Protein AF-A0A0N4UP82-F1 (afdb_monomer_lite)

Foldseek 3Di:
DVVLQVVLVDDDAAADEAEDPPFFDDLQLSLLVCVVVVCVVDPDFKDKRADPPDDDPDSPQDQDDDPDKDQSVCADVLVVGHDPDDQFRDGIIMDTPVRCVVQLTWFLQQTHPDDRRDQDDDPLSVVVVVVSVVCSVPGHNNPRDKAFPDWDDDPRHIYTYIYRPRVVSVVVLVPDPCSVVNVVRSVVRVVVVVVCVVVSVVVVPPPPD

pLDDT: mean 84.18, std 16.7, range [30.19, 98.62]

Organism: Dracunculus medinensis (NCBI:txid318479)

InterPro domains:
  IPR003859 Beta-1,4-galactosyltransferase [PR02050] (15-34)
  IPR003859 Beta-1,4-galactosyltransferase [PR02050] (46-65)
  IPR003859 Beta-1,4-galactosyltransferase [PR02050] (83-104)
  IPR003859 Beta-1,4-galactosyltransferase [PR02050] (105-123)
  IPR003859 Beta-1,4-galactosyltransferase [PTHR19300] (1-121)
  IPR027791 Galactosyltransferase, C-terminal [PF02709] (71-120)
  IPR027995 Galactosyltransferase, N-terminal [PF13733] (1-66)
  IPR029044 Nucleotide-diphospho-sugar transferases [G3DSA:3.90.550.10] (1-167)
  IPR029044 Nucleotide-diphospho-sugar transferases [SSF53448] (2-165)

Structure (mmCIF, N/CA/C/O backbone):
data_AF-A0A0N4UP82-F1
#
_entry.id   AF-A0A0N4UP82-F1
#
loop_
_atom_site.group_PDB
_atom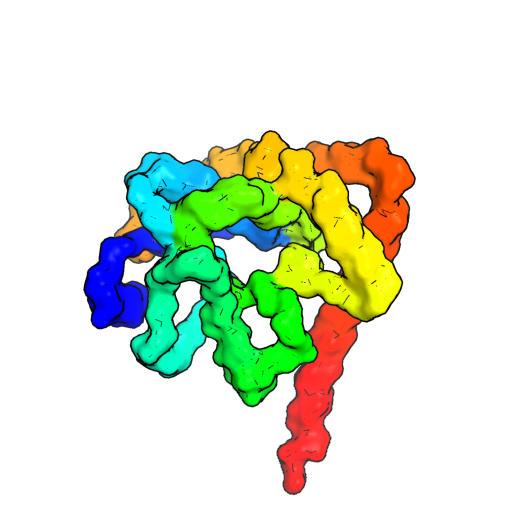_site.id
_atom_site.type_symbol
_atom_site.label_atom_id
_atom_site.label_alt_id
_atom_site.label_comp_id
_atom_site.label_asym_id
_atom_site.label_entity_id
_atom_site.label_seq_id
_atom_site.pdbx_PDB_ins_code
_atom_site.Cartn_x
_atom_site.Cartn_y
_atom_site.Cartn_z
_atom_site.occupancy
_atom_site.B_iso_or_equiv
_atom_site.auth_seq_id
_atom_site.auth_comp_id
_atom_site.auth_asym_id
_atom_site.auth_atom_id
_atom_site.pdbx_PDB_model_num
ATOM 1 N N . MET A 1 1 ? -16.090 1.666 6.659 1.00 93.69 1 MET A N 1
ATOM 2 C CA . MET A 1 1 ? -15.015 0.802 7.197 1.00 93.69 1 MET A CA 1
ATOM 3 C C . MET A 1 1 ? -15.120 0.554 8.707 1.00 93.69 1 MET A C 1
ATOM 5 O O . MET A 1 1 ? -15.273 -0.594 9.097 1.00 93.69 1 MET A O 1
ATOM 9 N N . HIS A 1 2 ? -15.119 1.577 9.573 1.00 96.56 2 HIS A N 1
ATOM 10 C CA . HIS A 1 2 ? -15.102 1.382 11.040 1.00 96.56 2 HIS A CA 1
ATOM 11 C C . HIS A 1 2 ? -16.141 0.406 11.603 1.00 96.56 2 HIS A C 1
ATOM 13 O O . HIS A 1 2 ? -15.785 -0.500 12.351 1.00 96.56 2 HIS A O 1
ATOM 19 N N . SER A 1 3 ? -17.418 0.554 11.237 1.00 95.19 3 SER A N 1
ATOM 20 C CA . SER A 1 3 ? -18.480 -0.340 11.719 1.00 95.19 3 SER A CA 1
ATOM 21 C C . SER A 1 3 ? -18.281 -1.791 11.277 1.00 95.19 3 SER A C 1
ATOM 23 O O . SER A 1 3 ? -18.726 -2.701 11.964 1.00 95.19 3 SER A O 1
ATOM 25 N N . PHE A 1 4 ? -17.623 -2.014 10.139 1.00 96.31 4 PHE A N 1
ATOM 26 C CA . PHE A 1 4 ? -17.307 -3.346 9.639 1.00 96.31 4 PHE A CA 1
ATOM 27 C C . PHE A 1 4 ? -16.170 -3.983 10.447 1.00 96.31 4 PHE A C 1
ATOM 29 O O . PHE A 1 4 ? -16.365 -5.072 10.976 1.00 96.31 4 PHE A O 1
ATOM 36 N N . LEU A 1 5 ? -15.054 -3.272 10.647 1.00 96.94 5 LEU A N 1
ATOM 37 C CA . LEU A 1 5 ? -13.910 -3.776 11.422 1.00 96.94 5 LEU A CA 1
ATOM 38 C C . LEU A 1 5 ? -14.260 -3.995 12.903 1.00 96.94 5 LEU A C 1
ATOM 40 O O . LEU A 1 5 ? -13.893 -5.011 13.484 1.00 96.94 5 LEU A O 1
ATOM 44 N N . LYS A 1 6 ? -15.057 -3.100 13.504 1.00 96.06 6 LYS A N 1
ATOM 45 C CA . LYS A 1 6 ? -15.523 -3.252 14.896 1.00 96.06 6 LYS A CA 1
ATOM 46 C C . LYS A 1 6 ? -16.360 -4.517 15.108 1.00 96.06 6 LYS A C 1
ATOM 48 O O . LYS A 1 6 ? -16.243 -5.146 16.152 1.00 96.06 6 LYS A O 1
ATOM 53 N N . ARG A 1 7 ? -17.180 -4.923 14.128 1.00 96.88 7 ARG A N 1
ATOM 54 C CA . ARG A 1 7 ? -17.967 -6.172 14.211 1.00 96.88 7 ARG A CA 1
ATOM 55 C C . ARG A 1 7 ? -17.105 -7.434 14.186 1.00 96.88 7 ARG A C 1
ATOM 57 O O . ARG A 1 7 ? -17.590 -8.482 14.589 1.00 96.88 7 ARG A O 1
ATOM 64 N N . GLN A 1 8 ? -15.857 -7.330 13.732 1.00 95.56 8 GLN A N 1
ATOM 65 C CA . GLN A 1 8 ? -14.882 -8.421 13.762 1.00 95.56 8 GLN A CA 1
ATOM 66 C C . GLN A 1 8 ? -14.079 -8.454 15.075 1.00 95.56 8 GLN A C 1
ATOM 68 O O . GLN A 1 8 ? -13.177 -9.272 15.203 1.00 95.56 8 GLN A O 1
ATOM 73 N N . ASN A 1 9 ? -14.407 -7.589 16.049 1.00 95.56 9 ASN A N 1
ATOM 74 C CA . ASN A 1 9 ? -13.725 -7.480 17.342 1.00 95.56 9 ASN A CA 1
ATOM 75 C C . ASN A 1 9 ? -12.204 -7.248 17.217 1.00 95.56 9 ASN A C 1
ATOM 77 O O . ASN A 1 9 ? -11.415 -7.814 17.969 1.00 95.56 9 ASN A O 1
ATOM 81 N N . LEU A 1 10 ? -11.804 -6.435 16.235 1.00 96.00 10 LEU A N 1
ATOM 82 C CA . LEU A 1 10 ? -10.405 -6.115 15.960 1.00 96.00 10 LEU A CA 1
ATOM 83 C C . LEU A 1 10 ? -9.966 -4.861 16.722 1.00 96.00 10 LEU A C 1
ATOM 85 O O . LEU A 1 10 ? -10.682 -3.855 16.732 1.00 96.00 10 LEU A O 1
ATOM 89 N N . GLU A 1 11 ? -8.752 -4.896 17.268 1.00 96.00 11 GLU A N 1
ATOM 90 C CA . GLU A 1 11 ? -7.970 -3.688 17.522 1.00 96.00 11 GLU A CA 1
ATOM 91 C C . GLU A 1 11 ? -7.316 -3.267 16.201 1.00 96.00 11 GLU A C 1
ATOM 93 O O . GLU A 1 11 ? -6.645 -4.063 15.549 1.00 96.00 11 GLU A O 1
ATOM 98 N N . TYR A 1 12 ? -7.567 -2.038 15.750 1.00 97.12 12 TYR A N 1
ATOM 99 C CA . TYR A 1 12 ? -7.079 -1.573 14.454 1.00 97.12 12 TYR A CA 1
ATOM 100 C C . TYR A 1 12 ? -6.825 -0.069 14.448 1.00 97.12 12 TYR A C 1
ATOM 102 O O . TYR A 1 12 ? -7.478 0.697 15.160 1.00 97.12 12 TYR A O 1
ATOM 110 N N . ALA A 1 13 ? -5.948 0.356 13.542 1.00 97.31 13 ALA A N 1
ATOM 111 C CA . ALA A 1 13 ? -5.825 1.737 13.100 1.00 97.31 13 ALA A CA 1
ATOM 112 C C . ALA A 1 13 ? -5.984 1.807 11.578 1.00 97.31 13 ALA A C 1
ATOM 114 O O . ALA A 1 13 ? -5.536 0.923 10.853 1.00 97.31 13 ALA A O 1
ATOM 115 N N . ILE A 1 14 ? -6.619 2.874 11.092 1.00 98.00 14 ILE A N 1
ATOM 116 C CA . ILE A 1 14 ? -6.617 3.216 9.667 1.00 98.00 14 ILE A CA 1
ATOM 117 C C . ILE A 1 14 ? -5.568 4.306 9.477 1.00 98.00 14 ILE A C 1
ATOM 119 O O . ILE A 1 14 ? -5.637 5.346 10.132 1.00 98.00 14 ILE A O 1
ATOM 123 N N . ILE A 1 15 ? -4.601 4.068 8.597 1.00 98.31 15 ILE A N 1
ATOM 124 C CA . ILE A 1 15 ? -3.552 5.028 8.253 1.00 98.31 15 ILE A CA 1
ATOM 125 C C . ILE A 1 15 ? -3.717 5.365 6.777 1.00 98.31 15 ILE A C 1
ATOM 127 O O . ILE A 1 15 ? -3.664 4.482 5.925 1.00 98.31 15 ILE A O 1
ATOM 131 N N . VAL A 1 16 ? -3.933 6.641 6.481 1.00 98.19 16 VAL A N 1
ATOM 132 C CA . VAL A 1 16 ? -4.032 7.154 5.116 1.00 98.19 16 VAL A CA 1
ATOM 133 C C . VAL A 1 16 ? -2.719 7.845 4.784 1.00 98.19 16 VAL A C 1
ATOM 135 O O . VAL A 1 16 ? -2.370 8.847 5.409 1.00 98.19 16 VAL A O 1
ATOM 138 N N . VAL A 1 17 ? -1.993 7.300 3.807 1.00 98.44 17 VAL A N 1
ATOM 139 C CA . VAL A 1 17 ? -0.716 7.846 3.336 1.00 98.44 17 VAL A CA 1
ATOM 140 C C . VAL A 1 17 ? -0.954 8.619 2.044 1.00 98.44 17 VAL A C 1
ATOM 142 O O . VAL A 1 17 ? -1.143 8.047 0.975 1.00 98.44 17 VAL A O 1
ATOM 145 N N . ASN A 1 18 ? -0.966 9.940 2.158 1.00 97.31 18 ASN A N 1
ATOM 146 C CA . ASN A 1 18 ? -1.136 10.875 1.062 1.00 97.31 18 ASN A CA 1
ATOM 147 C C . ASN A 1 18 ? 0.220 11.318 0.517 1.00 97.31 18 ASN A C 1
ATOM 149 O O . ASN A 1 18 ? 1.096 11.763 1.253 1.00 97.31 18 ASN A O 1
ATOM 153 N N . GLN A 1 19 ? 0.368 11.271 -0.798 1.00 96.12 19 GLN A N 1
ATOM 154 C CA . GLN A 1 19 ? 1.527 11.833 -1.474 1.00 96.12 19 GLN A CA 1
ATOM 155 C C . GLN A 1 19 ? 1.385 13.353 -1.646 1.00 96.12 19 GLN A C 1
ATOM 157 O O . GLN A 1 19 ? 0.301 13.858 -1.953 1.00 96.12 19 GLN A O 1
ATOM 162 N N . THR A 1 20 ? 2.483 14.099 -1.504 1.00 96.94 20 THR A N 1
ATOM 163 C CA . THR A 1 20 ? 2.521 15.520 -1.872 1.00 96.94 20 THR A CA 1
ATOM 164 C C . THR A 1 20 ? 2.252 15.730 -3.360 1.00 96.94 20 THR A C 1
ATOM 166 O O . THR A 1 20 ? 2.682 14.955 -4.211 1.00 96.94 20 THR A O 1
ATOM 169 N N . LYS A 1 21 ? 1.587 16.835 -3.705 1.00 94.62 21 LYS A N 1
ATOM 170 C CA . LYS A 1 21 ? 1.374 17.208 -5.110 1.00 94.62 21 LYS A CA 1
ATOM 171 C C . LYS A 1 21 ? 2.705 17.482 -5.820 1.00 94.62 21 LYS A C 1
ATOM 173 O O . LYS A 1 21 ? 3.646 17.975 -5.208 1.00 94.62 21 LYS A O 1
ATOM 178 N N . GLY A 1 22 ? 2.729 17.250 -7.131 1.00 92.50 22 GLY A N 1
ATOM 179 C CA . GLY A 1 22 ? 3.862 17.586 -8.000 1.00 92.50 22 GLY A CA 1
ATOM 180 C C . GLY A 1 22 ? 4.832 16.436 -8.266 1.00 92.50 22 GLY A C 1
ATOM 181 O O . GLY A 1 22 ? 5.695 16.595 -9.122 1.00 92.50 22 GLY A O 1
ATOM 182 N N . GLU A 1 23 ? 4.658 15.298 -7.592 1.00 92.50 23 GLU A N 1
ATOM 183 C CA . GLU A 1 23 ? 5.373 14.057 -7.889 1.00 92.50 23 GLU A CA 1
ATOM 184 C C . GLU A 1 23 ? 4.440 13.025 -8.548 1.00 92.50 23 GLU A C 1
ATOM 186 O O . GLU A 1 23 ? 3.224 13.042 -8.324 1.00 92.50 23 GLU A O 1
ATOM 191 N N . ILE A 1 24 ? 4.993 12.116 -9.353 1.00 91.00 24 ILE A N 1
ATOM 192 C CA . ILE A 1 24 ? 4.257 10.985 -9.931 1.00 91.00 24 ILE A CA 1
ATOM 193 C C . ILE A 1 24 ? 3.850 10.012 -8.820 1.00 91.00 24 ILE A C 1
ATOM 195 O O . ILE A 1 24 ? 4.641 9.682 -7.940 1.00 91.00 24 ILE A O 1
ATOM 199 N N . PHE A 1 25 ? 2.606 9.536 -8.869 1.00 89.81 25 PHE A N 1
ATOM 200 C CA . PHE A 1 25 ? 2.067 8.583 -7.899 1.00 89.81 25 PHE A CA 1
ATOM 201 C C . PHE A 1 25 ? 2.882 7.281 -7.830 1.00 89.81 25 PHE A C 1
ATOM 203 O O . PHE A 1 25 ? 3.280 6.758 -8.871 1.00 89.81 25 PHE A O 1
ATOM 210 N N . ASN A 1 26 ? 3.088 6.738 -6.629 1.00 92.00 26 ASN A N 1
ATOM 211 C CA . ASN A 1 26 ? 3.751 5.446 -6.426 1.00 92.00 26 ASN A CA 1
ATOM 212 C C . ASN A 1 26 ? 3.126 4.695 -5.238 1.00 92.00 26 ASN A C 1
ATOM 214 O O . ASN A 1 26 ? 3.438 4.951 -4.073 1.00 92.00 26 ASN A O 1
ATOM 218 N N . ARG A 1 27 ? 2.218 3.761 -5.544 1.00 91.69 27 ARG A N 1
ATOM 219 C CA . ARG A 1 27 ? 1.437 3.017 -4.543 1.00 91.69 27 ARG A CA 1
ATOM 220 C C . ARG A 1 27 ? 2.290 2.084 -3.685 1.00 91.69 27 ARG A C 1
ATOM 222 O O . ARG A 1 27 ? 2.089 2.032 -2.470 1.00 91.69 27 ARG A O 1
ATOM 229 N N . GLY A 1 28 ? 3.239 1.370 -4.293 1.00 91.88 28 GLY A N 1
ATOM 230 C CA . GLY A 1 28 ? 4.128 0.450 -3.576 1.00 91.88 28 GLY A CA 1
ATOM 231 C C . GLY A 1 28 ? 4.952 1.185 -2.519 1.00 91.88 28 GLY A C 1
ATOM 232 O O . GLY A 1 28 ? 4.963 0.808 -1.346 1.00 91.88 28 GLY A O 1
ATOM 233 N N . LYS A 1 29 ? 5.532 2.327 -2.900 1.00 94.94 29 LYS A N 1
ATOM 234 C CA . LYS A 1 29 ? 6.296 3.182 -1.989 1.00 94.94 29 LYS A CA 1
ATOM 235 C C . LYS A 1 29 ? 5.430 3.771 -0.873 1.00 94.94 29 LYS A C 1
ATOM 237 O O . LYS A 1 29 ? 5.840 3.745 0.283 1.00 94.94 29 LYS A O 1
ATOM 242 N N . LEU A 1 30 ? 4.213 4.233 -1.173 1.00 97.19 30 LEU A N 1
ATOM 243 C CA . LEU A 1 30 ? 3.267 4.706 -0.148 1.00 97.19 30 LEU A CA 1
ATOM 244 C C . LEU A 1 30 ? 2.881 3.600 0.843 1.00 97.19 30 LEU A C 1
ATOM 246 O O . LEU A 1 30 ? 2.801 3.857 2.043 1.00 97.19 30 LEU A O 1
ATOM 250 N N . SER A 1 31 ? 2.703 2.370 0.361 1.00 97.00 31 SER A N 1
ATOM 251 C CA . SER A 1 31 ? 2.424 1.199 1.200 1.00 97.00 31 SER A CA 1
ATOM 252 C C . SER A 1 31 ? 3.590 0.896 2.142 1.00 97.00 31 SER A C 1
ATOM 254 O O . SER A 1 31 ? 3.392 0.756 3.349 1.00 97.00 31 SER A O 1
ATOM 256 N N . ASN A 1 32 ? 4.819 0.890 1.623 1.00 97.75 32 ASN A N 1
ATOM 257 C CA . ASN A 1 32 ? 6.033 0.735 2.427 1.00 97.75 32 ASN A CA 1
ATOM 258 C C . ASN A 1 32 ? 6.159 1.817 3.508 1.00 97.75 32 ASN A C 1
ATOM 260 O O . ASN A 1 32 ? 6.450 1.508 4.662 1.00 97.75 32 ASN A O 1
ATOM 264 N N . ILE A 1 33 ? 5.893 3.078 3.160 1.00 98.62 33 ILE A N 1
ATOM 265 C CA . ILE A 1 33 ? 5.906 4.195 4.115 1.00 98.62 33 ILE A CA 1
ATOM 266 C C . ILE A 1 33 ? 4.826 4.008 5.182 1.00 98.62 33 ILE A C 1
ATOM 268 O O . ILE A 1 33 ? 5.098 4.191 6.366 1.00 98.62 33 ILE A O 1
ATOM 272 N N . GLY A 1 34 ? 3.620 3.595 4.787 1.00 98.31 34 GLY A N 1
ATOM 273 C CA . GLY A 1 34 ? 2.534 3.283 5.715 1.00 98.31 34 GLY A CA 1
ATOM 274 C C . GLY A 1 34 ? 2.904 2.186 6.709 1.00 98.31 34 GLY A C 1
ATOM 275 O O . GLY A 1 34 ? 2.589 2.308 7.890 1.00 98.31 34 GLY A O 1
ATOM 276 N N . TYR A 1 35 ? 3.636 1.161 6.264 1.00 98.38 35 TYR A N 1
ATOM 277 C CA . TYR A 1 35 ? 4.212 0.155 7.155 1.00 98.38 35 TYR A CA 1
ATOM 278 C C . TYR A 1 35 ? 5.223 0.777 8.130 1.00 98.38 35 TYR A C 1
ATOM 280 O O . TYR A 1 35 ? 5.061 0.629 9.342 1.00 98.38 35 TYR A O 1
ATOM 288 N N . VAL A 1 36 ? 6.229 1.505 7.625 1.00 98.38 36 VAL A N 1
ATOM 289 C CA . VAL A 1 36 ? 7.316 2.075 8.446 1.00 98.38 36 VAL A CA 1
ATOM 290 C C . VAL A 1 36 ? 6.804 3.096 9.462 1.00 98.38 36 VAL A C 1
ATOM 292 O O . VAL A 1 36 ? 7.258 3.101 10.604 1.00 98.38 36 VAL A O 1
ATOM 295 N N . GLU A 1 37 ? 5.862 3.959 9.092 1.00 98.19 37 GLU A N 1
ATOM 296 C CA . GLU A 1 37 ? 5.248 4.898 10.037 1.00 98.19 37 GLU A CA 1
ATOM 297 C C . GLU A 1 37 ? 4.224 4.208 10.946 1.00 98.19 37 GLU A C 1
ATOM 299 O O . GLU A 1 37 ? 4.098 4.565 12.115 1.00 98.19 37 GLU A O 1
ATOM 304 N N . GLY A 1 38 ? 3.528 3.183 10.451 1.00 97.56 38 GLY A N 1
ATOM 305 C CA . GLY A 1 38 ? 2.534 2.433 11.213 1.00 97.56 38 GLY A CA 1
ATOM 306 C C . GLY A 1 38 ? 3.126 1.672 12.395 1.00 97.56 38 GLY A C 1
ATOM 307 O O . GLY A 1 38 ? 2.578 1.751 13.495 1.00 97.56 38 GLY A O 1
ATOM 308 N N . VAL A 1 39 ? 4.272 1.005 12.212 1.00 97.50 39 VAL A N 1
ATOM 309 C CA . VAL A 1 39 ? 4.968 0.284 13.301 1.00 97.50 39 VAL A CA 1
ATOM 310 C C . VAL A 1 39 ? 5.470 1.205 14.416 1.00 97.50 39 VAL A C 1
ATOM 312 O O . VAL A 1 39 ? 5.695 0.747 15.530 1.00 97.50 39 VAL A O 1
ATOM 315 N N . LYS A 1 40 ? 5.628 2.510 14.155 1.00 97.06 40 LYS A N 1
ATOM 316 C CA . LYS A 1 40 ? 5.998 3.494 15.189 1.00 97.06 40 LYS A CA 1
ATOM 317 C C . LYS A 1 40 ? 4.823 3.857 16.097 1.00 97.06 40 LYS A C 1
ATOM 319 O O . LYS A 1 40 ? 5.033 4.418 17.168 1.00 97.06 40 LYS A O 1
ATOM 324 N N . LEU A 1 41 ? 3.590 3.604 15.655 1.00 95.25 41 LEU A N 1
ATOM 325 C CA . LEU A 1 41 ? 2.382 3.956 16.400 1.00 95.25 41 LEU A CA 1
ATOM 326 C C . LEU A 1 41 ? 1.990 2.878 17.408 1.00 95.25 41 LEU A C 1
ATOM 328 O O . LEU A 1 41 ? 1.462 3.216 18.466 1.00 95.25 41 LEU A O 1
ATOM 332 N N . TYR A 1 42 ? 2.200 1.612 17.053 1.00 96.88 42 TYR A N 1
ATOM 333 C CA . TYR A 1 42 ? 1.807 0.449 17.841 1.00 96.88 42 TYR A CA 1
ATOM 334 C C . TYR A 1 42 ? 2.492 -0.814 17.301 1.00 96.88 42 TYR A C 1
ATOM 336 O O . TYR A 1 42 ? 2.892 -0.864 16.134 1.00 96.88 42 TYR A O 1
ATOM 344 N N . ASP A 1 43 ? 2.580 -1.855 18.127 1.00 96.81 43 ASP A N 1
ATOM 345 C CA . ASP A 1 43 ? 3.175 -3.138 17.751 1.00 96.81 43 ASP A CA 1
ATOM 346 C C . ASP A 1 43 ? 2.170 -4.037 17.003 1.00 96.81 43 ASP A C 1
ATOM 348 O O . ASP A 1 43 ? 1.721 -5.056 17.506 1.00 96.81 43 ASP A O 1
ATOM 352 N N . TRP A 1 44 ? 1.777 -3.643 15.787 1.00 97.50 44 TRP A N 1
ATOM 353 C CA . TRP A 1 44 ? 0.751 -4.350 15.000 1.00 97.50 44 TRP A CA 1
ATOM 354 C C . TRP A 1 44 ? 1.175 -5.759 14.554 1.00 97.50 44 TRP A C 1
ATOM 356 O O . TRP A 1 44 ? 2.301 -5.945 14.083 1.00 97.50 44 TRP A O 1
ATOM 366 N N . ASP A 1 45 ? 0.253 -6.725 14.587 1.00 96.06 45 ASP A N 1
ATOM 367 C CA . ASP A 1 45 ? 0.483 -8.094 14.089 1.00 96.06 45 ASP A CA 1
ATOM 368 C C . ASP A 1 45 ? 0.304 -8.222 12.569 1.00 96.06 45 ASP A C 1
ATOM 370 O O . ASP A 1 45 ? 1.106 -8.860 11.872 1.00 96.06 45 ASP A O 1
ATOM 374 N N . CYS A 1 46 ? -0.758 -7.597 12.054 1.00 97.19 46 CYS A N 1
ATOM 375 C CA . CYS A 1 46 ? -1.189 -7.695 10.665 1.00 97.19 46 CYS A CA 1
ATOM 376 C C . CYS A 1 46 ? -1.197 -6.315 9.990 1.00 97.19 46 CYS A C 1
ATOM 378 O O . CYS A 1 46 ? -1.591 -5.315 10.587 1.00 97.19 46 CYS A O 1
ATOM 380 N N . PHE A 1 47 ? -0.847 -6.287 8.707 1.00 97.62 47 PHE A N 1
ATOM 381 C CA . PHE A 1 47 ? -0.892 -5.111 7.846 1.00 97.62 47 PHE A CA 1
ATOM 382 C C . PHE A 1 47 ? -1.831 -5.383 6.679 1.00 97.62 47 PHE A C 1
ATOM 384 O O . PHE A 1 47 ? -1.646 -6.357 5.950 1.00 97.62 47 PHE A O 1
ATOM 391 N N . VAL A 1 48 ? -2.833 -4.520 6.509 1.00 96.94 48 VAL A N 1
ATOM 392 C CA . VAL A 1 48 ? -3.750 -4.548 5.366 1.00 96.94 48 VAL A CA 1
ATOM 393 C C . VAL A 1 48 ? -3.428 -3.353 4.478 1.00 96.94 48 VAL A C 1
ATOM 395 O O . VAL A 1 48 ? -3.728 -2.214 4.834 1.00 96.94 48 VAL A O 1
ATOM 398 N N . PHE A 1 49 ? -2.814 -3.611 3.330 1.00 96.00 49 PHE A N 1
ATOM 399 C CA . PHE A 1 49 ? -2.602 -2.603 2.291 1.00 96.00 49 PHE A CA 1
ATOM 400 C C . PHE A 1 49 ? -3.848 -2.568 1.425 1.00 96.00 49 PHE A C 1
ATOM 402 O O . PHE A 1 49 ? -4.305 -3.629 1.013 1.00 96.00 49 PHE A O 1
ATOM 409 N N . HIS A 1 50 ? -4.436 -1.393 1.219 1.00 94.62 50 HIS A N 1
ATOM 410 C CA . HIS A 1 50 ? -5.805 -1.291 0.728 1.00 94.62 50 HIS A CA 1
ATOM 411 C C . HIS A 1 50 ? -5.993 -0.066 -0.163 1.00 94.62 50 HIS A C 1
ATOM 413 O O . HIS A 1 50 ? -5.714 1.057 0.261 1.00 94.62 50 HIS A O 1
ATOM 419 N N . ASP A 1 51 ? -6.542 -0.272 -1.355 1.00 92.12 51 ASP A N 1
ATOM 420 C CA . ASP A 1 51 ? -6.969 0.821 -2.225 1.00 92.12 51 ASP A CA 1
ATOM 421 C C . ASP A 1 51 ? -8.159 1.562 -1.608 1.00 92.12 51 ASP A C 1
ATOM 423 O O . ASP A 1 51 ? -9.092 0.960 -1.074 1.00 92.12 51 ASP A O 1
ATOM 427 N N . VAL A 1 52 ? -8.137 2.891 -1.648 1.00 91.19 52 VAL A N 1
ATOM 428 C CA . VAL A 1 52 ? -9.137 3.725 -0.955 1.00 91.19 52 VAL A CA 1
ATOM 429 C C . VAL A 1 52 ? -10.549 3.618 -1.542 1.00 91.19 52 VAL A C 1
ATOM 431 O O . VAL A 1 52 ? -11.512 4.011 -0.885 1.00 91.19 52 VAL A O 1
ATOM 434 N N . ASP A 1 53 ? -10.676 3.108 -2.764 1.00 89.81 53 ASP A N 1
ATOM 435 C CA . ASP A 1 53 ? -11.919 2.973 -3.525 1.00 89.81 53 ASP A CA 1
ATOM 436 C C . ASP A 1 53 ? -12.556 1.577 -3.426 1.00 89.81 53 ASP A C 1
ATOM 438 O O . ASP A 1 53 ? -13.609 1.339 -4.016 1.00 89.81 53 ASP A O 1
ATOM 442 N N . LEU A 1 54 ? -11.979 0.674 -2.630 1.00 92.25 54 LEU A N 1
ATOM 443 C CA . LEU A 1 54 ? -12.527 -0.659 -2.398 1.00 92.25 54 LEU A CA 1
ATOM 444 C C . LEU A 1 54 ? -13.210 -0.740 -1.028 1.00 92.25 54 LEU A C 1
ATOM 446 O O . LEU A 1 54 ? -12.731 -0.225 -0.016 1.00 92.25 54 LEU A O 1
ATOM 450 N N . LEU A 1 55 ? -14.359 -1.412 -0.978 1.00 93.50 55 LEU A N 1
ATOM 451 C CA . LEU A 1 55 ? -15.084 -1.695 0.258 1.00 93.50 55 LEU A CA 1
ATOM 452 C C . LEU A 1 55 ? -15.584 -3.145 0.246 1.00 93.50 55 LEU A C 1
ATOM 454 O O . LEU A 1 55 ? -15.975 -3.654 -0.802 1.00 93.50 55 LEU A O 1
ATOM 458 N N . PRO A 1 56 ? -15.612 -3.824 1.404 1.00 93.88 56 PRO A N 1
ATOM 459 C CA . PRO A 1 56 ? -16.125 -5.182 1.481 1.00 93.88 56 PRO A CA 1
ATOM 460 C C . PRO A 1 56 ? -17.655 -5.189 1.360 1.00 93.88 56 PRO A C 1
ATOM 462 O O . PRO A 1 56 ? -18.356 -4.676 2.234 1.00 93.88 56 PRO A O 1
ATOM 465 N N . GLU A 1 57 ? -18.177 -5.824 0.309 1.00 92.75 57 GLU A N 1
ATOM 466 C CA . GLU A 1 57 ? -19.620 -6.073 0.150 1.00 92.75 57 GLU A CA 1
ATOM 467 C C . GLU A 1 57 ? -20.114 -7.214 1.051 1.00 92.75 57 GLU A C 1
ATOM 469 O O . GLU A 1 57 ? -21.222 -7.177 1.587 1.00 92.75 57 GLU A O 1
ATOM 474 N N . ASN A 1 58 ? -19.277 -8.236 1.251 1.00 92.38 58 ASN A N 1
ATOM 475 C CA . ASN A 1 58 ? -19.598 -9.395 2.073 1.00 92.38 58 ASN A CA 1
ATOM 476 C C . ASN A 1 58 ? -19.065 -9.203 3.499 1.00 92.38 58 ASN A C 1
ATOM 478 O O . ASN A 1 58 ? -17.860 -9.092 3.724 1.00 92.38 58 ASN A O 1
ATOM 482 N N . SER A 1 59 ? -19.964 -9.241 4.486 1.00 92.06 59 SER A N 1
ATOM 483 C CA . SER A 1 59 ? -19.615 -9.148 5.911 1.00 92.06 59 SER A CA 1
ATOM 484 C C . SER A 1 59 ? -18.726 -10.292 6.412 1.00 92.06 59 SER A C 1
ATOM 486 O O . SER A 1 59 ? -18.141 -10.166 7.485 1.00 92.06 59 SER A O 1
ATOM 488 N N . ARG A 1 60 ? -18.606 -11.383 5.642 1.00 91.94 60 ARG A N 1
ATOM 489 C CA . ARG A 1 60 ? -17.729 -12.529 5.921 1.00 91.94 60 ARG A CA 1
ATOM 490 C C . ARG A 1 60 ? -16.284 -12.337 5.447 1.00 91.94 60 ARG A C 1
ATOM 492 O O . ARG A 1 60 ? -15.478 -13.236 5.657 1.00 91.94 60 ARG A O 1
ATOM 499 N N . ASN A 1 61 ? -15.941 -11.210 4.821 1.00 93.00 61 ASN A N 1
ATOM 500 C CA . ASN A 1 61 ? -14.552 -10.907 4.473 1.00 93.00 61 ASN A CA 1
ATOM 501 C C . ASN A 1 61 ? -13.776 -10.570 5.754 1.00 93.00 61 ASN A C 1
ATOM 503 O O . ASN A 1 61 ? -13.997 -9.525 6.362 1.00 93.00 61 ASN A O 1
ATOM 507 N N . ILE A 1 62 ? -12.889 -11.459 6.192 1.00 93.19 62 ILE A N 1
ATOM 508 C CA . ILE A 1 62 ? -12.158 -11.300 7.454 1.00 93.19 62 ILE A CA 1
ATOM 509 C C . ILE A 1 62 ? -10.863 -10.513 7.222 1.00 93.19 62 ILE A C 1
ATOM 511 O O . ILE A 1 62 ? -10.072 -10.863 6.351 1.00 93.19 62 ILE A O 1
ATOM 515 N N . TYR A 1 63 ? -10.648 -9.452 8.003 1.00 95.75 63 TYR A N 1
ATOM 516 C CA . TYR A 1 63 ? -9.476 -8.567 7.922 1.00 95.75 63 TYR A CA 1
ATOM 517 C C . TYR A 1 63 ? -8.431 -8.957 8.980 1.00 95.75 63 TYR A C 1
ATOM 519 O O . TYR A 1 63 ? -8.029 -8.152 9.817 1.00 95.75 63 TYR A O 1
ATOM 527 N N . THR A 1 64 ? -8.002 -10.219 8.955 1.00 95.06 64 THR A N 1
ATOM 528 C CA . THR A 1 64 ? -6.946 -10.762 9.825 1.00 95.06 64 THR A CA 1
ATOM 529 C C . THR A 1 64 ? -5.859 -11.409 8.981 1.00 95.06 64 THR A C 1
ATOM 531 O O . THR A 1 64 ? -6.097 -11.786 7.837 1.00 95.06 64 THR A O 1
ATOM 534 N N . CYS A 1 65 ? -4.660 -11.560 9.534 1.00 95.38 65 CYS A N 1
ATOM 535 C CA . CYS A 1 65 ? -3.581 -12.279 8.869 1.00 95.38 65 CYS A CA 1
ATOM 536 C C . CYS A 1 65 ? -3.714 -13.807 9.023 1.00 95.38 65 CYS A C 1
ATOM 538 O O . CYS A 1 65 ? -4.476 -14.304 9.853 1.00 95.38 65 CYS A O 1
ATOM 540 N N . SER A 1 66 ? -2.986 -14.544 8.181 1.00 94.44 66 SER A N 1
ATOM 541 C CA . SER A 1 66 ? -2.876 -16.009 8.205 1.00 94.44 66 SER A CA 1
ATOM 542 C C . SER A 1 66 ? -1.441 -16.441 7.882 1.00 94.44 66 SER A C 1
ATOM 544 O O . SER A 1 66 ? -0.594 -15.588 7.606 1.00 94.44 66 SER A O 1
ATOM 546 N N . ASP A 1 67 ? -1.170 -17.749 7.860 1.00 94.31 67 ASP A N 1
ATOM 547 C CA . ASP A 1 67 ? 0.154 -18.307 7.535 1.00 94.31 67 ASP A CA 1
ATOM 548 C C . ASP A 1 67 ? 0.673 -17.889 6.150 1.00 94.31 67 ASP A C 1
ATOM 550 O O . ASP A 1 67 ? 1.886 -17.790 5.945 1.00 94.31 67 ASP A O 1
ATOM 554 N N . ASN A 1 68 ? -0.237 -17.579 5.219 1.00 92.62 68 ASN A N 1
ATOM 555 C CA . ASN A 1 68 ? 0.075 -17.018 3.906 1.00 92.62 68 ASN A CA 1
ATOM 556 C C . ASN A 1 68 ? -0.533 -15.611 3.742 1.00 92.62 68 ASN A C 1
ATOM 558 O O . ASN A 1 68 ? -1.545 -15.303 4.384 1.00 92.62 68 ASN A O 1
ATOM 562 N N . PRO A 1 69 ? 0.035 -14.763 2.863 1.00 91.62 69 PRO A N 1
ATOM 563 C CA . PRO A 1 69 ? -0.601 -13.507 2.481 1.00 91.62 69 PRO A CA 1
ATOM 564 C C . PRO A 1 69 ? -2.007 -13.735 1.917 1.00 91.62 69 PRO A C 1
ATOM 566 O O . PRO A 1 69 ? -2.241 -14.704 1.191 1.00 91.62 69 PRO A O 1
ATOM 569 N N . ILE A 1 70 ? -2.940 -12.834 2.228 1.00 91.56 70 ILE A N 1
ATOM 570 C CA . ILE A 1 70 ? -4.344 -12.947 1.805 1.00 91.56 70 ILE A CA 1
ATOM 571 C C . ILE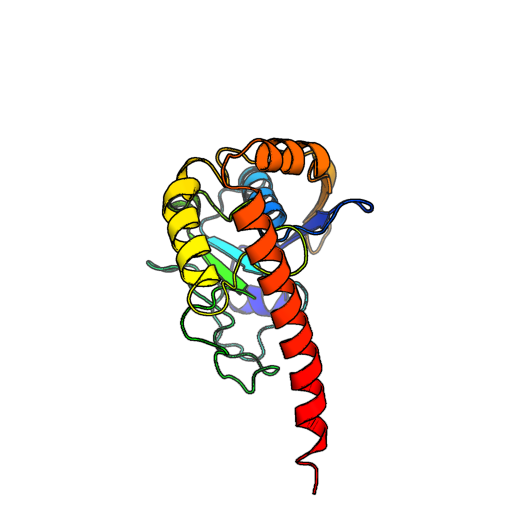 A 1 70 ? -4.662 -11.844 0.804 1.00 91.56 70 ILE A C 1
ATOM 573 O O . ILE A 1 70 ? -4.551 -10.668 1.130 1.00 91.56 70 ILE A O 1
ATOM 577 N N . HIS A 1 71 ? -5.121 -12.213 -0.389 1.00 91.56 71 HIS A N 1
ATOM 578 C CA . HIS A 1 71 ? -5.663 -11.272 -1.368 1.00 91.56 71 HIS A CA 1
ATOM 579 C C . HIS A 1 71 ? -7.175 -11.104 -1.141 1.00 91.56 71 HIS A C 1
ATOM 581 O O . HIS A 1 71 ? -7.971 -11.967 -1.517 1.00 91.56 71 HIS A O 1
ATOM 587 N N . LEU A 1 72 ? -7.576 -10.005 -0.494 1.00 92.25 72 LEU A N 1
ATOM 588 C CA . LEU A 1 72 ? -8.973 -9.725 -0.122 1.00 92.25 72 LEU A CA 1
ATOM 589 C C . LEU A 1 72 ? -9.849 -9.383 -1.334 1.00 92.25 72 LEU A C 1
ATOM 591 O O . LEU A 1 72 ? -11.069 -9.517 -1.278 1.00 92.25 72 LEU A O 1
ATOM 595 N N . THR A 1 73 ? -9.232 -8.966 -2.436 1.00 89.75 73 THR A N 1
ATOM 596 C CA . THR A 1 73 ? -9.892 -8.494 -3.663 1.00 89.75 73 THR A CA 1
ATOM 597 C C . THR A 1 73 ? -9.883 -9.533 -4.778 1.00 89.75 73 THR A C 1
ATOM 599 O O . THR A 1 73 ? -9.933 -9.208 -5.962 1.00 89.75 73 THR A O 1
ATOM 602 N N . ALA A 1 74 ? -9.895 -10.818 -4.408 1.00 86.19 74 ALA A N 1
ATOM 603 C CA . ALA A 1 74 ? -9.999 -11.912 -5.369 1.00 86.19 74 ALA A CA 1
ATOM 604 C C . ALA A 1 74 ? -11.340 -11.944 -6.138 1.00 86.19 74 ALA A C 1
ATOM 606 O O . ALA A 1 74 ? -11.443 -12.590 -7.181 1.00 86.19 74 ALA A O 1
ATOM 607 N N . ALA A 1 75 ? -12.363 -11.247 -5.637 1.00 88.81 75 ALA A N 1
ATOM 608 C CA . ALA A 1 75 ? -13.674 -11.122 -6.262 1.00 88.81 75 ALA A CA 1
ATOM 609 C C . ALA A 1 75 ? -14.235 -9.709 -6.032 1.00 88.81 75 ALA A C 1
ATOM 611 O O . ALA A 1 75 ? -14.736 -9.417 -4.948 1.00 88.81 75 ALA A O 1
ATOM 612 N N . ILE A 1 76 ? -14.155 -8.850 -7.053 1.00 89.81 76 ILE A N 1
ATOM 613 C CA . ILE A 1 76 ? -14.683 -7.475 -7.035 1.00 89.81 76 ILE A CA 1
ATOM 614 C C . ILE A 1 76 ? -15.841 -7.324 -8.031 1.00 89.81 76 ILE A C 1
ATOM 616 O O . ILE A 1 76 ? -15.861 -7.981 -9.074 1.00 89.81 76 ILE A O 1
ATOM 620 N N . ASP A 1 77 ? -16.801 -6.454 -7.734 1.00 87.69 77 ASP A N 1
ATOM 621 C CA . ASP A 1 77 ? -17.984 -6.191 -8.568 1.00 87.69 77 ASP A CA 1
ATOM 622 C C . ASP A 1 77 ? -17.603 -5.687 -9.972 1.00 87.69 77 ASP A C 1
ATOM 624 O O . ASP A 1 77 ? -18.141 -6.156 -10.979 1.00 87.69 77 ASP A O 1
ATOM 628 N N . LEU A 1 78 ? -16.588 -4.818 -10.053 1.00 84.06 78 LEU A N 1
ATOM 629 C CA . LEU A 1 78 ? -16.059 -4.255 -11.298 1.00 84.06 78 LEU A CA 1
ATOM 630 C C . LEU A 1 78 ? -15.557 -5.320 -12.283 1.00 84.06 78 LEU A C 1
ATOM 632 O O . LEU A 1 78 ? -15.540 -5.075 -13.490 1.00 84.06 78 LEU A O 1
ATOM 636 N N . SER A 1 79 ? -15.179 -6.504 -11.795 1.00 82.81 79 SER A N 1
ATOM 637 C CA . SER A 1 79 ? -14.731 -7.635 -12.611 1.00 82.81 79 SER A CA 1
ATOM 638 C C . SER A 1 79 ? -15.751 -8.779 -12.673 1.00 82.81 79 SER A C 1
ATOM 640 O O . SER A 1 79 ? -15.396 -9.910 -13.014 1.00 82.81 79 SER A O 1
ATOM 642 N N . ASN A 1 80 ? -17.025 -8.512 -12.354 1.00 89.00 80 ASN A N 1
ATOM 643 C CA . ASN A 1 80 ? -18.078 -9.525 -12.201 1.00 89.00 80 ASN A CA 1
ATOM 644 C C . ASN A 1 80 ? -17.658 -10.666 -11.259 1.00 89.00 80 ASN A C 1
ATOM 646 O O . ASN A 1 80 ? -17.918 -11.840 -11.540 1.00 89.00 80 ASN A O 1
ATOM 650 N N . TYR A 1 81 ? -16.963 -10.327 -10.172 1.00 89.06 81 TYR A N 1
ATOM 651 C CA . TYR A 1 81 ? -16.457 -11.263 -9.166 1.00 89.06 81 TYR A CA 1
ATOM 652 C C . TYR A 1 81 ? -15.511 -12.334 -9.728 1.00 89.06 81 TYR A C 1
ATOM 654 O O . TYR A 1 81 ? -15.407 -13.434 -9.185 1.00 89.06 81 TYR A O 1
ATOM 662 N N . LYS A 1 82 ? -14.808 -12.025 -10.825 1.00 85.25 82 LYS A N 1
ATOM 663 C CA . LYS A 1 82 ? -13.793 -12.893 -11.433 1.00 85.25 82 LYS A CA 1
ATOM 664 C C . LYS A 1 82 ? -12.430 -12.224 -11.399 1.00 85.25 82 LYS A C 1
ATOM 666 O O . LYS A 1 82 ? -12.308 -11.031 -11.661 1.00 85.25 82 LYS A O 1
ATOM 671 N N . LEU A 1 83 ? -11.391 -13.008 -11.140 1.00 78.81 83 LEU A N 1
ATOM 672 C CA . LEU A 1 83 ? -10.021 -12.537 -11.289 1.00 78.81 83 LEU A CA 1
ATOM 673 C C . LEU A 1 83 ? -9.737 -12.201 -12.763 1.00 78.81 83 LEU A C 1
ATOM 675 O O . LEU A 1 83 ? -9.974 -13.055 -13.621 1.00 78.81 83 LEU A O 1
ATOM 679 N N . PRO A 1 84 ? -9.175 -11.017 -13.074 1.00 75.06 84 PRO A N 1
ATOM 680 C CA . PRO A 1 84 ? -8.666 -10.724 -14.414 1.00 75.06 84 PRO A CA 1
ATOM 681 C C . PRO A 1 84 ? -7.561 -11.705 -14.846 1.00 75.06 84 PRO A C 1
ATOM 683 O O . PRO A 1 84 ? -7.461 -12.050 -16.021 1.00 75.06 84 PRO A O 1
ATOM 686 N N . TYR A 1 85 ? -6.740 -12.163 -13.893 1.00 71.31 85 TYR A N 1
ATOM 687 C CA . TYR A 1 85 ? -5.743 -13.228 -14.042 1.00 71.31 85 TYR A CA 1
ATOM 688 C C . TYR A 1 85 ? -5.334 -13.787 -12.672 1.00 71.31 85 TYR A C 1
ATOM 690 O O . TYR A 1 85 ? -5.451 -13.113 -11.655 1.00 71.31 85 TYR A O 1
ATOM 698 N N . TYR A 1 86 ? -4.822 -15.021 -12.639 1.00 70.06 86 TYR A N 1
ATOM 699 C CA . TYR A 1 86 ? -4.609 -15.788 -11.400 1.00 70.06 86 TYR A CA 1
ATOM 700 C C . TYR A 1 86 ? -3.534 -15.258 -10.443 1.00 70.06 86 TYR A C 1
ATOM 702 O O . TYR A 1 86 ? -3.502 -15.673 -9.292 1.00 70.06 86 TYR A O 1
ATOM 710 N N . THR A 1 87 ? -2.637 -14.386 -10.901 1.00 69.31 87 THR A N 1
ATOM 711 C CA . THR A 1 87 ? -1.502 -13.908 -10.090 1.00 69.31 87 THR A CA 1
ATOM 712 C C . THR A 1 87 ? -1.650 -12.467 -9.617 1.00 69.31 87 THR A C 1
ATOM 714 O O . THR A 1 87 ? -0.657 -11.884 -9.196 1.00 69.31 87 THR A O 1
ATOM 717 N N . ILE A 1 88 ? -2.815 -11.846 -9.807 1.00 72.75 88 ILE A N 1
ATOM 718 C CA . ILE A 1 88 ? -3.040 -10.473 -9.353 1.00 72.75 88 ILE A CA 1
ATOM 719 C C . ILE A 1 88 ? -3.034 -10.435 -7.823 1.00 72.75 88 ILE A C 1
ATOM 721 O O . ILE A 1 88 ? -3.693 -11.253 -7.180 1.00 72.75 88 ILE A O 1
ATOM 725 N N . MET A 1 89 ? -2.278 -9.494 -7.263 1.00 75.69 89 MET A N 1
ATOM 726 C CA . MET A 1 89 ? -2.163 -9.245 -5.822 1.00 75.69 89 MET A CA 1
ATOM 727 C C . MET A 1 89 ? -2.342 -7.747 -5.543 1.00 75.69 89 MET A C 1
ATOM 729 O O . MET A 1 89 ? -1.552 -7.148 -4.824 1.00 75.69 89 MET A O 1
ATOM 733 N N . GLY A 1 90 ? -3.353 -7.141 -6.171 1.00 80.25 90 GLY A N 1
ATOM 734 C CA . GLY A 1 90 ? -3.669 -5.723 -6.008 1.00 80.25 90 GLY A CA 1
ATOM 735 C C . GLY A 1 90 ? -4.894 -5.473 -5.160 1.00 80.25 90 GLY A C 1
ATOM 736 O O . GLY A 1 90 ? -5.349 -6.376 -4.466 1.00 80.25 90 GLY A O 1
ATOM 737 N N . GLY A 1 91 ? -5.422 -4.249 -5.189 1.00 87.75 91 GLY A N 1
ATOM 738 C CA . GLY A 1 91 ? -6.612 -3.891 -4.425 1.00 87.75 91 GLY A CA 1
ATOM 739 C C . GLY A 1 91 ? -6.340 -3.870 -2.927 1.00 87.75 91 GLY A C 1
ATOM 740 O O . GLY A 1 91 ? -5.850 -2.880 -2.383 1.00 87.75 91 GLY A O 1
ATOM 741 N N . ALA A 1 92 ? -6.656 -4.974 -2.250 1.00 92.12 92 ALA A N 1
ATOM 742 C CA . ALA A 1 92 ? -6.400 -5.133 -0.829 1.00 92.12 92 ALA A CA 1
ATOM 743 C C . ALA A 1 92 ? -5.707 -6.461 -0.505 1.00 92.12 92 ALA A C 1
ATOM 745 O O . ALA A 1 92 ? -6.210 -7.543 -0.823 1.00 92.12 92 ALA A O 1
ATOM 746 N N . VAL A 1 93 ? -4.564 -6.380 0.179 1.00 93.19 93 VAL A N 1
ATOM 747 C CA . VAL A 1 93 ? -3.730 -7.533 0.540 1.00 93.19 93 VAL A CA 1
ATOM 748 C C . VAL A 1 93 ? -3.321 -7.467 2.007 1.00 93.19 93 VAL A C 1
ATOM 750 O O . VAL A 1 93 ? -2.946 -6.410 2.517 1.00 93.19 93 VAL A O 1
ATOM 753 N N . VAL A 1 94 ? -3.378 -8.615 2.681 1.00 95.12 94 VAL A N 1
ATOM 754 C CA . VAL A 1 94 ? -3.003 -8.777 4.087 1.00 95.12 94 VAL A CA 1
ATOM 755 C C . VAL A 1 94 ? -1.680 -9.515 4.213 1.00 95.12 94 VAL A C 1
ATOM 757 O O . VAL A 1 94 ? -1.506 -10.581 3.621 1.00 95.12 94 VAL A O 1
ATOM 760 N N . PHE A 1 95 ? -0.799 -8.992 5.060 1.00 96.38 95 PHE A N 1
ATOM 761 C CA . PHE A 1 95 ? 0.445 -9.631 5.480 1.00 96.38 95 PHE A CA 1
ATOM 762 C C . PHE A 1 95 ? 0.563 -9.634 7.005 1.00 96.38 95 PHE A C 1
ATOM 764 O O . PHE A 1 95 ? 0.110 -8.706 7.674 1.00 96.38 95 PHE A O 1
ATOM 771 N N . THR A 1 96 ? 1.229 -10.638 7.571 1.00 97.44 96 THR A N 1
ATOM 772 C CA . THR A 1 96 ? 1.831 -10.500 8.905 1.00 97.44 96 THR A CA 1
ATOM 773 C C . THR A 1 96 ? 3.042 -9.569 8.830 1.00 97.44 96 THR A C 1
ATOM 775 O O . THR A 1 96 ? 3.674 -9.441 7.773 1.00 97.44 96 THR A O 1
ATOM 778 N N . LYS A 1 97 ? 3.443 -8.978 9.964 1.00 97.00 97 LYS A N 1
ATOM 779 C CA . LYS A 1 97 ? 4.716 -8.236 10.073 1.00 97.00 97 LYS A CA 1
ATOM 780 C C . LYS A 1 97 ? 5.899 -9.044 9.519 1.00 97.00 97 LYS A C 1
ATOM 782 O O . LYS A 1 97 ? 6.682 -8.543 8.716 1.00 97.00 97 LYS A O 1
ATOM 787 N N . ALA A 1 98 ? 5.997 -10.316 9.910 1.00 96.50 98 ALA A N 1
ATOM 788 C CA . ALA A 1 98 ? 7.082 -11.203 9.497 1.00 96.50 98 ALA A CA 1
ATOM 789 C C . ALA A 1 98 ? 7.069 -11.495 7.988 1.00 96.50 98 ALA A C 1
ATOM 791 O O . ALA A 1 98 ? 8.127 -11.494 7.363 1.00 96.50 98 ALA A O 1
ATOM 792 N N . GLN A 1 99 ? 5.895 -11.713 7.385 1.00 94.50 99 GLN A N 1
ATOM 793 C CA . GLN A 1 99 ? 5.776 -11.917 5.938 1.00 94.50 99 GLN A CA 1
ATOM 794 C C . GLN A 1 99 ? 6.197 -10.666 5.166 1.00 94.50 99 GLN A C 1
ATOM 796 O O . GLN A 1 99 ? 6.964 -10.780 4.215 1.00 94.50 99 GLN A O 1
ATOM 801 N N . PHE A 1 100 ? 5.735 -9.484 5.587 1.00 95.50 100 PHE A N 1
ATOM 802 C CA . PHE A 1 100 ? 6.038 -8.234 4.891 1.00 95.50 100 PHE A CA 1
ATOM 803 C C . PHE A 1 100 ? 7.531 -7.885 4.948 1.00 95.50 100 PHE A C 1
ATOM 805 O O . PHE A 1 100 ? 8.133 -7.531 3.934 1.00 95.50 100 PHE A O 1
ATOM 812 N N . LEU A 1 101 ? 8.161 -8.083 6.111 1.00 94.81 101 LEU A N 1
ATOM 813 C CA . LEU A 1 101 ? 9.613 -7.965 6.263 1.00 94.81 101 LEU A CA 1
ATOM 814 C C . LEU A 1 101 ? 10.365 -8.997 5.419 1.00 94.81 101 LEU A C 1
ATOM 816 O O . LEU A 1 101 ? 11.357 -8.658 4.778 1.00 94.81 101 LEU A O 1
ATOM 820 N N . LYS A 1 102 ? 9.886 -10.247 5.384 1.00 92.69 102 LYS A N 1
ATOM 821 C CA . LYS A 1 102 ? 10.513 -11.331 4.617 1.00 92.69 102 LYS A CA 1
ATOM 822 C C . LYS A 1 102 ? 10.561 -11.040 3.122 1.00 92.69 102 LYS A C 1
ATOM 824 O O . LYS A 1 102 ? 11.496 -11.502 2.486 1.00 92.69 102 LYS A O 1
ATOM 829 N N . ILE A 1 103 ? 9.586 -10.318 2.570 1.00 90.44 103 ILE A N 1
ATOM 830 C CA . ILE A 1 103 ? 9.562 -9.951 1.144 1.00 90.44 103 ILE A CA 1
ATOM 831 C C . ILE A 1 103 ? 10.233 -8.603 0.852 1.00 90.44 103 ILE A C 1
ATOM 833 O O . ILE A 1 103 ? 10.245 -8.189 -0.299 1.00 90.44 103 ILE A O 1
ATOM 837 N N . ASN A 1 104 ? 10.782 -7.928 1.870 1.00 94.56 104 ASN A N 1
ATOM 838 C CA . ASN A 1 104 ? 11.308 -6.564 1.773 1.00 94.56 104 ASN A CA 1
ATOM 839 C C . ASN A 1 104 ? 10.257 -5.527 1.317 1.00 94.56 104 ASN A C 1
ATOM 841 O O . ASN A 1 104 ? 10.595 -4.522 0.710 1.00 94.56 104 ASN A O 1
ATOM 845 N N . GLY A 1 105 ? 8.978 -5.725 1.634 1.00 94.00 105 GLY A N 1
ATOM 846 C CA . GLY A 1 105 ? 7.889 -4.843 1.203 1.00 94.00 105 GLY A CA 1
ATOM 847 C C . GLY A 1 105 ? 7.612 -4.836 -0.309 1.00 94.00 105 GLY A C 1
ATOM 848 O O . GLY A 1 105 ? 7.905 -5.795 -1.018 1.00 94.00 105 GLY A O 1
ATOM 849 N N . TYR A 1 106 ? 6.982 -3.765 -0.796 1.00 91.94 106 TYR A N 1
ATOM 850 C CA . TYR A 1 106 ? 6.694 -3.548 -2.220 1.00 91.94 106 TYR A CA 1
ATOM 851 C C . TYR A 1 106 ? 7.887 -2.914 -2.942 1.00 91.94 106 TYR A C 1
ATOM 853 O O . TYR A 1 106 ? 8.690 -2.222 -2.326 1.00 91.94 106 TYR A O 1
ATOM 861 N N . SER A 1 107 ? 7.972 -3.056 -4.264 1.00 88.00 107 SER A N 1
ATOM 862 C CA . SER A 1 107 ? 8.960 -2.312 -5.057 1.00 88.00 107 SER A CA 1
ATOM 863 C C . SER A 1 107 ? 8.722 -0.799 -4.973 1.00 88.00 107 SER A C 1
ATOM 865 O O . SER A 1 107 ? 7.587 -0.330 -5.098 1.00 88.00 107 SER A O 1
ATOM 867 N N . ASN A 1 108 ? 9.800 -0.023 -4.837 1.00 91.19 108 ASN A N 1
ATOM 868 C CA . ASN A 1 108 ? 9.741 1.441 -4.853 1.00 91.19 108 ASN A CA 1
ATOM 869 C C . ASN A 1 108 ? 9.834 2.024 -6.269 1.00 91.19 108 ASN A C 1
ATOM 871 O O . ASN A 1 108 ? 9.793 3.243 -6.434 1.00 91.19 108 ASN A O 1
ATOM 875 N N . ASN A 1 109 ? 9.983 1.183 -7.292 1.00 86.00 109 ASN A N 1
ATOM 876 C CA . ASN A 1 109 ? 10.370 1.624 -8.629 1.00 86.00 109 ASN A CA 1
ATOM 877 C C . ASN A 1 109 ? 9.192 1.796 -9.593 1.00 86.00 109 ASN A C 1
ATOM 879 O O . ASN A 1 109 ? 9.370 2.378 -10.663 1.00 86.00 109 ASN A O 1
ATOM 883 N N . TYR A 1 110 ? 7.991 1.349 -9.220 1.00 81.44 110 TYR A N 1
ATOM 884 C CA . TYR A 1 110 ? 6.792 1.516 -10.039 1.00 81.44 110 TYR A CA 1
ATOM 885 C C . TYR A 1 110 ? 6.173 2.903 -9.859 1.00 81.44 110 TYR A C 1
ATOM 887 O O . TYR A 1 110 ? 5.442 3.176 -8.909 1.00 81.44 110 TYR A O 1
ATOM 895 N N . TRP A 1 111 ? 6.468 3.781 -10.815 1.00 83.00 111 TRP A N 1
ATOM 896 C CA . TRP A 1 111 ? 5.893 5.119 -10.907 1.00 83.00 111 TRP A CA 1
ATOM 897 C C . TRP A 1 111 ? 4.702 5.136 -11.874 1.00 83.00 111 TRP A C 1
ATOM 899 O O . TRP A 1 111 ? 4.772 4.578 -12.973 1.00 83.00 111 TRP A O 1
ATOM 909 N N . SER A 1 112 ? 3.657 5.880 -11.504 1.00 76.88 112 SER A N 1
ATOM 910 C CA . SER A 1 112 ? 2.319 5.959 -12.112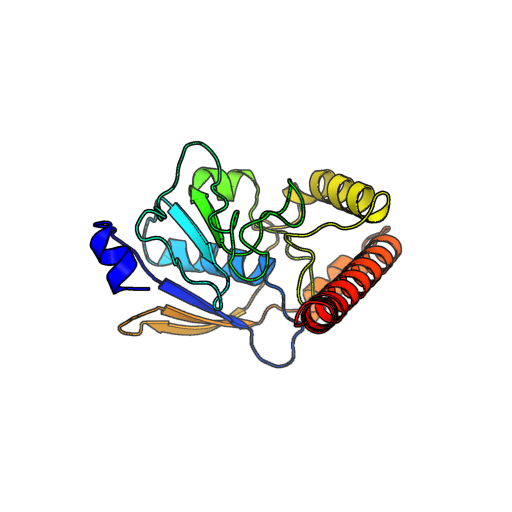 1.00 76.88 112 SER A CA 1
ATOM 911 C C . SER A 1 112 ? 1.325 4.930 -11.557 1.00 76.88 112 SER A C 1
ATOM 913 O O . SER A 1 112 ? 1.641 4.150 -10.665 1.00 76.88 112 SER A O 1
ATOM 915 N N . TYR A 1 113 ? 0.076 4.986 -12.033 1.00 63.19 113 TYR A N 1
ATOM 916 C CA . TYR A 1 113 ? -0.970 4.060 -11.608 1.00 63.19 113 TYR A CA 1
ATOM 917 C C . TYR A 1 113 ? -0.702 2.668 -12.168 1.00 63.19 113 TYR A C 1
ATOM 919 O O . TYR A 1 113 ? -0.959 2.404 -13.347 1.00 63.19 113 TYR A O 1
ATOM 927 N N . GLY A 1 114 ? -0.282 1.765 -11.288 1.00 56.12 114 GLY A N 1
ATOM 928 C CA . GLY A 1 114 ? -0.229 0.356 -11.588 1.00 56.12 114 GLY A CA 1
ATOM 929 C C . GLY A 1 114 ? 1.109 -0.146 -12.136 1.00 56.12 114 GLY A C 1
ATOM 930 O O . GLY A 1 114 ? 1.840 0.553 -12.827 1.00 56.12 114 GLY A O 1
ATOM 931 N N . GLY A 1 115 ? 1.358 -1.430 -11.882 1.00 56.25 115 GLY A N 1
ATOM 932 C CA . GLY A 1 115 ? 2.581 -2.153 -12.256 1.00 56.25 115 GLY A CA 1
ATOM 933 C C . GLY A 1 115 ? 3.220 -2.815 -11.037 1.00 56.25 115 GLY A C 1
ATOM 934 O O . GLY A 1 115 ? 3.848 -3.854 -11.160 1.00 56.25 115 GLY A O 1
ATOM 935 N N . GLU A 1 116 ? 2.949 -2.280 -9.848 1.00 52.31 116 GLU A N 1
ATOM 936 C CA . GLU A 1 116 ? 3.348 -2.863 -8.571 1.00 52.31 116 GLU A CA 1
ATOM 937 C C . GLU A 1 116 ? 2.632 -4.182 -8.247 1.00 52.31 116 GLU A C 1
ATOM 939 O O . GLU A 1 116 ? 3.260 -5.071 -7.680 1.00 52.31 116 GLU A O 1
ATOM 944 N N . ASP A 1 117 ? 1.373 -4.340 -8.677 1.00 51.91 117 ASP A N 1
ATOM 945 C CA . ASP A 1 117 ? 0.587 -5.574 -8.494 1.00 51.91 117 ASP A CA 1
ATOM 946 C C . ASP A 1 117 ? 0.417 -6.395 -9.790 1.00 51.91 117 ASP A C 1
ATOM 948 O O . ASP A 1 117 ? -0.059 -7.534 -9.774 1.00 51.91 117 ASP A O 1
ATOM 952 N N . ASP A 1 118 ? 0.767 -5.797 -10.934 1.00 55.16 118 ASP A N 1
ATOM 953 C CA . ASP A 1 118 ? 0.223 -6.151 -12.245 1.00 55.16 118 ASP A CA 1
ATOM 954 C C . ASP A 1 118 ? 1.296 -6.156 -13.341 1.00 55.16 118 ASP A C 1
ATOM 956 O O . ASP A 1 118 ? 1.442 -5.197 -14.108 1.00 55.16 118 ASP A O 1
ATOM 960 N N . ASP A 1 119 ? 1.999 -7.278 -13.474 1.00 49.41 119 ASP A N 1
ATOM 961 C CA . ASP A 1 119 ? 2.943 -7.494 -14.569 1.00 49.41 119 ASP A CA 1
ATOM 962 C C . ASP A 1 119 ? 2.291 -8.208 -15.766 1.00 49.41 119 ASP A C 1
ATOM 964 O O . ASP A 1 119 ? 1.812 -9.348 -15.688 1.00 49.41 119 ASP A O 1
ATOM 968 N N . LEU A 1 120 ? 2.289 -7.500 -16.900 1.00 41.28 120 LEU A N 1
ATOM 969 C CA . LEU A 1 12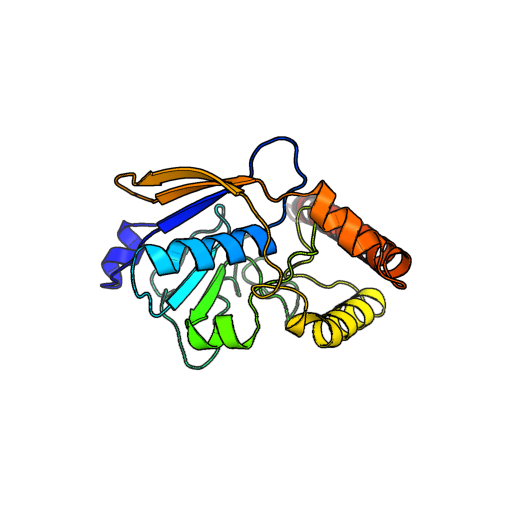0 ? 1.575 -7.765 -18.159 1.00 41.28 120 LEU A CA 1
ATOM 970 C C . LEU A 1 120 ? 2.337 -8.596 -19.200 1.00 41.28 120 LEU A C 1
ATOM 972 O O . LEU A 1 120 ? 3.544 -8.462 -19.342 1.00 41.28 120 LEU A O 1
ATOM 976 N N . THR A 1 121 ? 1.590 -9.352 -20.017 1.00 47.22 121 THR A N 1
ATOM 977 C CA . THR A 1 121 ? 1.971 -10.036 -21.281 1.00 47.22 121 THR A CA 1
ATOM 978 C C . THR A 1 121 ? 3.384 -10.634 -21.358 1.00 47.22 121 THR A C 1
ATOM 980 O O . THR A 1 121 ? 4.372 -9.910 -21.488 1.00 47.22 121 THR A O 1
ATOM 983 N N . GLY A 1 122 ? 3.452 -11.972 -21.409 1.00 52.78 122 GLY A N 1
ATOM 984 C CA . GLY A 1 122 ? 4.607 -12.786 -21.812 1.00 52.78 122 GLY A CA 1
ATOM 985 C C . GLY A 1 122 ? 5.974 -12.170 -21.512 1.00 52.78 122 GLY A C 1
ATOM 986 O O . GLY A 1 122 ? 6.473 -12.268 -20.399 1.00 52.78 122 GLY A O 1
ATOM 987 N N . SER A 1 123 ? 6.587 -11.521 -22.502 1.00 59.06 123 SER A N 1
ATOM 988 C CA . SER A 1 123 ? 7.981 -11.074 -22.434 1.00 59.06 123 SER A CA 1
ATOM 989 C C . SER A 1 123 ? 8.274 -9.974 -21.409 1.00 59.06 123 SER A C 1
ATOM 991 O O . SER A 1 123 ? 9.306 -10.060 -20.748 1.00 59.06 123 SER A O 1
ATOM 993 N N . CYS A 1 124 ? 7.421 -8.949 -21.264 1.00 64.81 124 CYS A N 1
ATOM 994 C CA . CYS A 1 124 ? 7.688 -7.894 -20.277 1.00 64.81 124 CYS A CA 1
ATOM 995 C C . CYS A 1 124 ? 7.371 -8.372 -18.864 1.00 64.81 124 CYS A C 1
ATOM 997 O O . CYS A 1 124 ? 8.184 -8.135 -17.984 1.00 64.81 124 CYS A O 1
ATOM 999 N N . ARG A 1 125 ? 6.289 -9.131 -18.659 1.00 60.69 125 ARG A N 1
ATOM 1000 C CA . ARG A 1 125 ? 6.020 -9.791 -17.376 1.00 60.69 125 ARG A CA 1
ATOM 1001 C C . ARG A 1 125 ? 7.148 -10.717 -16.956 1.00 60.69 125 ARG A C 1
ATOM 1003 O O . ARG A 1 125 ? 7.630 -10.583 -15.846 1.00 60.69 125 ARG A O 1
ATOM 1010 N N . PHE A 1 126 ? 7.583 -11.646 -17.812 1.00 64.94 126 PHE A N 1
ATOM 1011 C CA . PHE A 1 126 ? 8.682 -12.547 -17.448 1.00 64.94 126 PHE A CA 1
ATOM 1012 C C . PHE A 1 126 ? 9.956 -11.767 -17.137 1.00 64.94 126 PHE A C 1
ATOM 1014 O O . PHE A 1 126 ? 10.646 -12.098 -16.181 1.00 64.94 126 PHE A O 1
ATOM 1021 N N . TYR A 1 127 ? 10.240 -10.712 -17.905 1.00 68.56 127 TYR A N 1
ATOM 1022 C CA . TYR A 1 127 ? 11.384 -9.855 -17.638 1.00 68.56 127 TYR A CA 1
ATOM 1023 C C . TYR A 1 127 ? 11.269 -9.115 -16.302 1.00 68.56 127 TYR A C 1
ATOM 1025 O O . TYR A 1 127 ? 12.215 -9.156 -15.523 1.00 68.56 127 TYR A O 1
ATOM 1033 N N . ILE A 1 128 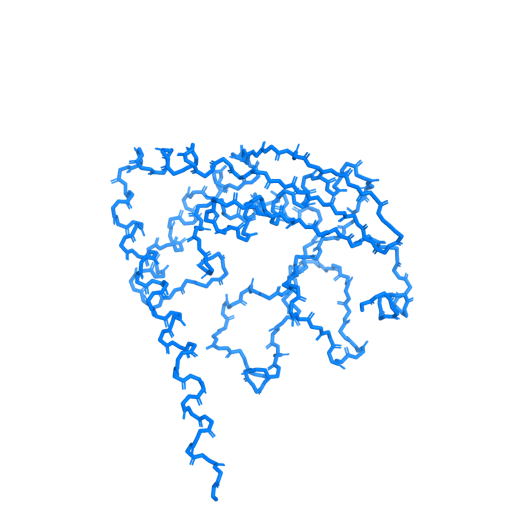? 10.138 -8.456 -16.037 1.00 68.88 128 ILE A N 1
ATOM 1034 C CA . ILE A 1 128 ? 9.925 -7.718 -14.795 1.00 68.88 128 ILE A CA 1
ATOM 1035 C C . ILE A 1 128 ? 9.941 -8.692 -13.619 1.00 68.88 128 ILE A C 1
ATOM 1037 O O . ILE A 1 128 ? 10.748 -8.482 -12.734 1.00 68.88 128 ILE A O 1
ATOM 1041 N N . LEU A 1 129 ? 9.208 -9.810 -13.656 1.00 67.81 129 LEU A N 1
ATOM 1042 C CA . LEU A 1 129 ? 9.220 -10.821 -12.589 1.00 67.81 129 LEU A CA 1
ATOM 1043 C C . LEU A 1 129 ? 10.619 -11.391 -12.324 1.00 67.81 129 LEU A C 1
ATOM 1045 O O . LEU A 1 129 ? 11.011 -11.551 -11.169 1.00 67.81 129 LEU A O 1
ATOM 1049 N N . GLN A 1 130 ? 11.386 -11.684 -13.379 1.00 71.44 130 GLN A N 1
ATOM 1050 C CA . GLN A 1 130 ? 12.777 -12.110 -13.233 1.00 71.44 130 GLN A CA 1
ATOM 1051 C C . GLN A 1 130 ? 13.601 -11.022 -12.534 1.00 71.44 130 GLN A C 1
ATOM 1053 O O . GLN A 1 130 ? 14.360 -11.321 -11.616 1.00 71.44 130 GLN A O 1
ATOM 1058 N N . LYS A 1 131 ? 13.428 -9.755 -12.927 1.00 72.62 131 LYS A N 1
ATOM 1059 C CA . LYS A 1 131 ? 14.118 -8.626 -12.299 1.00 72.62 131 LYS A CA 1
ATOM 1060 C C . LYS A 1 131 ? 13.647 -8.348 -10.885 1.00 72.62 131 LYS A C 1
ATOM 1062 O O . LYS A 1 131 ? 14.488 -8.071 -10.047 1.00 72.62 131 LYS A O 1
ATOM 1067 N N . THR A 1 132 ? 12.368 -8.505 -10.578 1.00 71.62 132 THR A N 1
ATOM 1068 C CA . THR A 1 132 ? 11.840 -8.439 -9.217 1.00 71.62 132 THR A CA 1
ATOM 1069 C C . THR A 1 132 ? 12.536 -9.477 -8.346 1.00 71.62 132 THR A C 1
ATOM 1071 O O . THR A 1 132 ? 13.016 -9.132 -7.275 1.00 71.62 132 THR A O 1
ATOM 1074 N N . PHE A 1 133 ? 12.702 -10.713 -8.826 1.00 74.69 133 PHE A N 1
ATOM 1075 C CA . PHE A 1 133 ? 13.432 -11.750 -8.088 1.00 74.69 133 PHE A CA 1
ATOM 1076 C C . PHE A 1 133 ? 14.938 -11.468 -7.937 1.00 74.69 133 PHE A C 1
ATOM 1078 O O . PHE A 1 133 ? 15.554 -11.908 -6.971 1.00 74.69 133 PHE A O 1
ATOM 1085 N N . GLU A 1 134 ? 15.550 -10.721 -8.854 1.00 79.00 134 GLU A N 1
ATOM 1086 C CA . GLU A 1 134 ? 16.942 -10.273 -8.714 1.00 79.00 134 GLU A CA 1
ATOM 1087 C C . GLU A 1 134 ? 17.062 -9.047 -7.785 1.00 79.00 134 GLU A C 1
ATOM 1089 O O . GLU A 1 134 ? 18.043 -8.914 -7.060 1.00 79.00 134 GLU A O 1
ATOM 1094 N N . MET A 1 135 ? 16.062 -8.161 -7.784 1.00 80.62 135 MET A N 1
ATOM 1095 C CA . MET A 1 135 ? 16.120 -6.839 -7.154 1.00 80.62 135 MET A CA 1
ATOM 1096 C C . MET A 1 135 ? 15.463 -6.758 -5.781 1.00 80.62 135 MET A C 1
ATOM 1098 O O . MET A 1 135 ? 15.761 -5.817 -5.057 1.00 80.62 135 MET A O 1
ATOM 1102 N N . TRP A 1 136 ? 14.591 -7.689 -5.396 1.00 81.88 136 TRP A N 1
ATOM 1103 C CA . TRP A 1 136 ? 13.795 -7.569 -4.164 1.00 81.88 136 TRP A CA 1
ATOM 1104 C C . TRP A 1 136 ? 14.630 -7.443 -2.883 1.00 81.88 136 TRP A C 1
ATOM 1106 O O . TRP A 1 136 ? 14.131 -6.938 -1.888 1.00 81.88 136 TRP A O 1
ATOM 1116 N N . HIS A 1 137 ? 15.902 -7.853 -2.880 1.00 84.19 137 HIS A N 1
ATOM 1117 C CA . HIS A 1 137 ? 16.810 -7.608 -1.752 1.00 84.19 137 HIS A CA 1
ATOM 1118 C C . HIS A 1 137 ? 17.284 -6.146 -1.656 1.00 84.19 137 HIS A C 1
ATOM 1120 O O . HIS A 1 137 ? 17.545 -5.635 -0.566 1.00 84.19 137 HIS A O 1
ATOM 1126 N N . GLU A 1 138 ? 17.399 -5.470 -2.796 1.00 87.75 138 GLU A N 1
ATOM 1127 C CA . GLU A 1 138 ? 17.919 -4.105 -2.927 1.00 87.75 138 GLU A CA 1
ATOM 1128 C C . GLU A 1 138 ? 16.814 -3.057 -3.112 1.00 87.75 138 GLU A C 1
ATOM 1130 O O . GLU A 1 138 ? 17.074 -1.864 -2.976 1.00 87.75 138 GLU A O 1
ATOM 1135 N N . ASP A 1 139 ? 15.606 -3.489 -3.472 1.00 88.75 139 ASP A N 1
ATOM 1136 C CA . ASP A 1 139 ? 14.449 -2.650 -3.751 1.00 88.75 139 ASP A CA 1
ATOM 1137 C C . ASP A 1 139 ? 13.282 -3.013 -2.835 1.00 88.75 139 ASP A C 1
ATOM 1139 O O . ASP A 1 139 ? 12.799 -4.144 -2.865 1.00 88.75 139 ASP A O 1
ATOM 1143 N N . GLY A 1 140 ? 12.840 -2.042 -2.039 1.00 92.75 140 GLY A N 1
ATOM 1144 C CA . GLY A 1 140 ? 11.723 -2.173 -1.117 1.00 92.75 140 GLY A CA 1
ATOM 1145 C C . GLY A 1 140 ? 11.948 -1.418 0.192 1.00 92.75 140 GLY A C 1
ATOM 1146 O O . GLY A 1 140 ? 12.321 -0.248 0.189 1.00 92.75 140 GLY A O 1
ATOM 1147 N N . LEU A 1 141 ? 11.728 -2.048 1.342 1.00 96.25 141 LEU A N 1
ATOM 1148 C CA . LEU A 1 141 ? 11.959 -1.409 2.644 1.00 96.25 141 LEU A CA 1
ATOM 1149 C C . LEU A 1 141 ? 13.433 -1.026 2.844 1.00 96.25 141 LEU A C 1
ATOM 1151 O O . LEU A 1 141 ? 13.717 0.014 3.434 1.00 96.25 141 LEU A O 1
ATOM 1155 N N . SER A 1 142 ? 14.363 -1.832 2.323 1.00 94.19 142 SER A N 1
ATOM 1156 C CA . SER A 1 142 ? 15.813 -1.643 2.474 1.00 94.19 142 SER A CA 1
ATOM 1157 C C . SER A 1 142 ? 16.374 -0.372 1.822 1.00 94.19 142 SER A C 1
ATOM 1159 O O . SER A 1 142 ? 17.405 0.126 2.271 1.00 94.19 142 SER A O 1
ATOM 1161 N N . ASN A 1 143 ? 15.711 0.174 0.800 1.00 93.88 143 ASN A N 1
ATOM 1162 C CA . ASN A 1 143 ? 16.121 1.396 0.098 1.00 93.88 143 ASN A CA 1
ATOM 1163 C C . ASN A 1 143 ? 15.027 2.482 0.104 1.00 93.88 143 ASN A C 1
ATOM 1165 O O . ASN A 1 143 ? 15.014 3.365 -0.758 1.00 93.88 143 ASN A O 1
ATOM 1169 N N . LEU A 1 144 ? 14.084 2.402 1.047 1.00 96.62 144 LEU A N 1
ATOM 1170 C CA . LEU A 1 144 ? 12.958 3.321 1.133 1.00 96.62 144 LEU A CA 1
ATOM 1171 C C . LEU A 1 144 ? 13.421 4.727 1.543 1.00 96.62 144 LEU A C 1
ATOM 1173 O O . LEU A 1 144 ? 13.815 4.944 2.686 1.00 96.62 144 LEU A O 1
ATOM 1177 N N . ASP A 1 145 ? 13.315 5.695 0.629 1.00 96.69 145 ASP A N 1
ATOM 1178 C CA . ASP A 1 145 ? 13.633 7.104 0.900 1.00 96.69 145 ASP A CA 1
ATOM 1179 C C . ASP A 1 145 ? 12.421 8.020 0.692 1.00 96.69 145 ASP A C 1
ATOM 1181 O O . ASP A 1 145 ? 11.774 7.981 -0.357 1.00 96.69 145 ASP A O 1
ATOM 1185 N N . TYR A 1 146 ? 12.098 8.833 1.695 1.00 98.00 146 TYR A N 1
ATOM 1186 C CA . TYR A 1 146 ? 10.931 9.714 1.726 1.00 98.00 146 TYR A CA 1
ATOM 1187 C C . TYR A 1 146 ? 11.102 10.806 2.789 1.00 98.00 146 TYR A C 1
ATOM 1189 O O . TYR A 1 146 ? 12.047 10.798 3.577 1.00 98.00 146 TYR A O 1
ATOM 1197 N N . GLU A 1 147 ? 10.178 11.759 2.810 1.00 98.12 147 GLU A N 1
ATOM 1198 C CA . GLU A 1 147 ? 10.088 12.797 3.837 1.00 98.12 147 GLU A CA 1
ATOM 1199 C C . GLU A 1 147 ? 8.643 12.891 4.337 1.00 98.12 147 GLU A C 1
ATOM 1201 O O . GLU A 1 147 ? 7.709 12.991 3.539 1.00 98.12 147 GLU A O 1
ATOM 1206 N N . VAL A 1 148 ? 8.443 12.864 5.658 1.00 98.31 148 VAL A N 1
ATOM 1207 C CA . VAL A 1 148 ? 7.131 13.131 6.262 1.00 98.31 148 VAL A CA 1
ATOM 1208 C C . VAL A 1 148 ? 6.933 14.641 6.330 1.00 98.31 148 VAL A C 1
ATOM 1210 O O . VAL A 1 148 ? 7.606 15.323 7.096 1.00 98.31 148 VAL A O 1
ATOM 1213 N N . VAL A 1 149 ? 5.996 15.155 5.537 1.00 98.12 149 VAL A N 1
ATOM 1214 C CA . VAL A 1 149 ? 5.663 16.586 5.475 1.00 98.12 149 VAL A CA 1
ATOM 1215 C C . VAL A 1 149 ? 4.627 16.954 6.532 1.00 98.12 149 VAL A C 1
ATOM 1217 O O . VAL A 1 149 ? 4.674 18.036 7.109 1.00 98.12 149 VAL A O 1
ATOM 1220 N N . HIS A 1 150 ? 3.680 16.054 6.791 1.00 97.69 150 HIS A N 1
ATOM 1221 C CA . HIS A 1 150 ? 2.639 16.256 7.791 1.00 97.69 150 HIS A CA 1
ATOM 1222 C C . HIS A 1 150 ? 2.209 14.921 8.395 1.00 97.69 150 HIS A C 1
ATOM 1224 O O . HIS A 1 150 ? 2.117 13.913 7.695 1.00 97.69 150 HIS A O 1
ATOM 1230 N N . ASN A 1 151 ? 1.922 14.921 9.694 1.00 97.69 151 ASN A N 1
ATOM 1231 C CA . ASN A 1 151 ? 1.430 13.761 10.427 1.00 97.69 151 ASN A CA 1
ATOM 1232 C C . ASN A 1 151 ? 0.400 14.225 11.457 1.00 97.69 151 ASN A C 1
ATOM 1234 O O . ASN A 1 151 ? 0.743 14.937 12.401 1.00 97.69 151 ASN A O 1
ATOM 1238 N N . GLU A 1 152 ? -0.849 13.810 11.276 1.00 97.75 152 GLU A N 1
ATOM 1239 C CA . GLU A 1 152 ? -1.959 14.191 12.141 1.00 97.75 152 GLU A CA 1
ATOM 1240 C C . GLU A 1 152 ? -2.799 12.973 12.523 1.00 97.75 152 GLU A C 1
ATOM 1242 O O . GLU A 1 152 ? -3.232 12.189 11.676 1.00 97.75 152 GLU A O 1
ATOM 1247 N N . LYS A 1 153 ? -3.058 12.825 13.824 1.00 96.81 153 LYS A N 1
ATOM 1248 C CA . LYS A 1 153 ? -3.942 11.788 14.361 1.00 96.81 153 LYS A CA 1
ATOM 1249 C C . LYS A 1 153 ? -5.356 12.352 14.463 1.00 96.81 153 LYS A C 1
ATOM 1251 O O . LYS A 1 153 ? -5.624 13.180 15.329 1.00 96.81 153 LYS A O 1
ATOM 1256 N N . LEU A 1 154 ? -6.253 11.894 13.596 1.00 97.12 154 LEU A N 1
ATOM 1257 C CA . LEU A 1 154 ? -7.668 12.261 13.616 1.00 97.12 154 LEU A CA 1
ATOM 1258 C C . LEU A 1 154 ? -8.486 11.189 14.348 1.00 97.12 154 LEU A C 1
ATOM 1260 O O . LEU A 1 154 ? -8.010 10.089 14.622 1.00 97.12 154 LEU A O 1
ATOM 1264 N N . GLN A 1 155 ? -9.754 11.492 14.636 1.00 95.75 155 GLN A N 1
ATOM 1265 C CA . GLN A 1 155 ? -10.646 10.582 15.367 1.00 95.75 155 GLN A CA 1
ATOM 1266 C C . GLN A 1 155 ? -10.832 9.222 14.670 1.00 95.75 155 GLN A C 1
ATOM 1268 O O . GLN A 1 155 ? -11.047 8.208 15.331 1.00 95.75 155 GLN A O 1
ATOM 1273 N N . LEU A 1 156 ? -10.802 9.212 13.336 1.00 96.75 156 LEU A N 1
ATOM 1274 C CA . LEU A 1 156 ? -11.129 8.040 12.522 1.00 96.75 156 LEU A CA 1
ATOM 1275 C C . LEU A 1 156 ? -9.904 7.429 11.831 1.00 96.75 156 LEU A C 1
ATOM 1277 O O . LEU A 1 156 ? -9.912 6.250 11.503 1.00 96.75 156 LEU A O 1
ATOM 1281 N N . TYR A 1 157 ? -8.840 8.191 11.604 1.00 98.00 157 TYR A N 1
ATOM 1282 C CA . TYR A 1 157 ? -7.652 7.692 10.917 1.00 98.00 157 TYR A CA 1
ATOM 1283 C C . TYR A 1 157 ? -6.436 8.567 11.221 1.00 98.00 157 TYR A C 1
ATOM 1285 O O . TYR A 1 157 ? -6.566 9.701 11.679 1.00 98.00 157 TYR A O 1
ATOM 1293 N N . VAL A 1 158 ? -5.245 8.050 10.943 1.00 98.31 158 VAL A N 1
ATOM 1294 C CA . VAL A 1 158 ? -4.010 8.839 10.924 1.00 98.31 158 VAL A CA 1
ATOM 1295 C C . VAL A 1 158 ? -3.783 9.342 9.506 1.00 98.31 158 VAL A C 1
ATOM 1297 O O . VAL A 1 158 ? -3.778 8.553 8.563 1.00 98.31 158 VAL A O 1
ATOM 1300 N N . ASN A 1 159 ? -3.614 10.650 9.353 1.00 98.38 159 ASN A N 1
ATOM 1301 C CA . ASN A 1 159 ? -3.321 11.303 8.087 1.00 98.38 159 ASN A CA 1
ATOM 1302 C C . ASN A 1 159 ? -1.817 11.574 7.982 1.00 98.38 159 ASN A C 1
ATOM 1304 O O . ASN A 1 159 ? -1.293 12.464 8.656 1.00 98.38 159 ASN A O 1
ATOM 1308 N N . LEU A 1 160 ? -1.132 10.827 7.121 1.00 98.31 160 LEU A N 1
ATOM 1309 C CA . LEU A 1 160 ? 0.274 11.043 6.792 1.00 98.31 160 LEU A CA 1
ATOM 1310 C C . LEU A 1 160 ? 0.360 11.708 5.425 1.00 98.31 160 LEU A C 1
ATOM 1312 O O . LEU A 1 160 ? -0.171 11.174 4.460 1.00 98.31 160 LEU A O 1
ATOM 1316 N N . VAL A 1 161 ? 1.036 12.850 5.322 1.00 98.50 161 VAL A N 1
ATOM 1317 C CA . VAL A 1 161 ? 1.396 13.450 4.031 1.00 98.50 161 VAL A CA 1
ATOM 1318 C C . VAL A 1 161 ? 2.895 13.327 3.851 1.00 98.50 161 VAL A C 1
ATOM 1320 O O . VAL A 1 161 ? 3.666 13.779 4.700 1.00 98.50 161 VAL A O 1
ATOM 1323 N N . VAL A 1 162 ? 3.306 12.711 2.748 1.00 98.62 162 VAL A N 1
ATOM 1324 C CA . VAL A 1 162 ? 4.697 12.338 2.501 1.00 98.62 162 VAL A CA 1
ATOM 1325 C C . VAL A 1 162 ? 5.149 12.767 1.117 1.00 98.62 162 VAL A C 1
ATOM 1327 O O . VAL A 1 162 ? 4.391 12.724 0.146 1.00 98.62 162 VAL A O 1
ATOM 1330 N N . ARG A 1 163 ? 6.409 13.178 1.034 1.00 98.12 163 ARG A N 1
ATOM 1331 C CA . ARG A 1 163 ? 7.118 13.420 -0.216 1.00 98.12 163 ARG A CA 1
ATOM 1332 C C . ARG A 1 163 ? 7.935 12.185 -0.558 1.00 98.12 163 ARG A C 1
ATOM 1334 O O . ARG A 1 163 ? 8.654 11.661 0.293 1.00 98.12 163 ARG A O 1
ATOM 1341 N N . LEU A 1 164 ? 7.827 11.719 -1.794 1.00 97.19 164 LEU A N 1
ATOM 1342 C CA . LEU A 1 164 ? 8.429 10.470 -2.246 1.00 97.19 164 LEU A CA 1
ATOM 1343 C C . LEU A 1 164 ? 9.831 10.633 -2.819 1.00 97.19 164 LEU A C 1
ATOM 1345 O O . LEU A 1 164 ? 10.422 9.617 -3.184 1.00 97.19 164 LEU A O 1
ATOM 1349 N N . LYS A 1 165 ? 10.359 11.860 -2.911 1.00 96.00 165 LYS A N 1
ATOM 1350 C CA . LYS A 1 165 ? 11.693 12.126 -3.473 1.00 96.00 165 LYS A CA 1
ATOM 1351 C C . LYS A 1 165 ? 11.825 11.473 -4.850 1.00 96.00 165 LYS A C 1
ATOM 1353 O O . LYS A 1 165 ? 12.677 10.612 -5.102 1.00 96.00 165 LYS A O 1
ATOM 1358 N N . GLU A 1 166 ? 10.860 11.798 -5.711 1.00 93.38 166 GLU A N 1
ATOM 1359 C CA . GLU A 1 166 ? 10.713 11.168 -7.025 1.00 93.38 166 GLU A CA 1
ATOM 1360 C C . GLU A 1 166 ? 11.980 11.336 -7.862 1.00 93.38 166 GLU A C 1
ATOM 1362 O O . GLU A 1 166 ? 12.481 10.364 -8.419 1.00 93.38 166 GLU A O 1
ATOM 1367 N N . LYS A 1 167 ? 12.522 12.557 -7.933 1.00 93.06 167 LYS A N 1
ATOM 1368 C CA . LYS A 1 167 ? 13.681 12.871 -8.780 1.00 93.06 167 LYS A CA 1
ATOM 1369 C C . LYS A 1 167 ? 14.906 12.059 -8.377 1.00 93.06 167 LYS A C 1
ATOM 1371 O O . LYS A 1 167 ? 15.602 11.531 -9.236 1.00 93.06 167 LYS A O 1
ATOM 1376 N N . GLU A 1 168 ? 15.143 11.945 -7.078 1.00 93.94 168 GLU A N 1
ATOM 1377 C CA . GLU A 1 168 ? 16.231 11.175 -6.488 1.00 93.94 168 GLU A CA 1
ATOM 1378 C C . GLU A 1 168 ? 16.055 9.682 -6.783 1.00 93.94 168 GLU A C 1
ATOM 1380 O O . GLU A 1 168 ? 16.984 9.016 -7.237 1.00 93.94 168 GLU A O 1
ATOM 1385 N N . SER A 1 169 ? 14.835 9.171 -6.608 1.00 91.81 169 SER A N 1
ATOM 1386 C CA . SER A 1 169 ? 14.506 7.770 -6.885 1.00 91.81 169 SER A CA 1
ATOM 1387 C C . SER A 1 169 ? 14.670 7.425 -8.371 1.00 91.81 169 SER A C 1
ATOM 1389 O O . SER A 1 169 ? 15.244 6.391 -8.713 1.00 91.81 169 SER A O 1
ATOM 1391 N N . ILE A 1 170 ? 14.208 8.304 -9.266 1.00 88.06 170 ILE A N 1
ATOM 1392 C CA . ILE A 1 170 ? 14.353 8.141 -10.717 1.00 88.06 170 ILE A CA 1
ATOM 1393 C C . ILE A 1 170 ? 15.825 8.227 -11.123 1.00 88.06 170 ILE A C 1
ATOM 1395 O O . ILE A 1 170 ? 16.260 7.400 -11.916 1.00 88.06 170 ILE A O 1
ATOM 1399 N N . ALA A 1 171 ? 16.617 9.143 -10.558 1.00 91.00 171 ALA A N 1
ATOM 1400 C CA . ALA A 1 171 ? 18.045 9.244 -10.868 1.00 91.00 171 ALA A CA 1
ATOM 1401 C C . ALA A 1 171 ? 18.813 7.954 -10.519 1.00 91.00 171 ALA A C 1
ATOM 1403 O O . ALA A 1 171 ? 19.672 7.515 -11.285 1.00 91.00 171 ALA A O 1
ATOM 1404 N N . ILE A 1 172 ? 18.472 7.302 -9.399 1.00 87.88 172 ILE A N 1
ATOM 1405 C CA . ILE A 1 172 ? 19.039 5.994 -9.030 1.00 87.88 172 ILE A CA 1
ATOM 1406 C C . ILE A 1 172 ? 18.641 4.921 -10.051 1.00 87.88 172 ILE A C 1
ATOM 1408 O O . ILE A 1 172 ? 19.480 4.112 -10.453 1.00 87.88 172 ILE A O 1
ATOM 1412 N N . LEU A 1 173 ? 17.378 4.908 -10.489 1.00 84.31 173 LEU A N 1
ATOM 1413 C CA . LEU A 1 173 ? 16.904 3.973 -11.512 1.00 84.31 173 LEU A CA 1
ATOM 1414 C C . LEU A 1 173 ? 17.582 4.199 -12.864 1.00 84.31 173 LEU A C 1
ATOM 1416 O O . LEU A 1 173 ? 17.985 3.229 -13.497 1.00 84.31 173 LEU A O 1
ATOM 1420 N N . GLU A 1 174 ? 17.747 5.454 -13.280 1.00 87.06 174 GLU A N 1
ATOM 1421 C CA . GLU A 1 174 ? 18.400 5.857 -14.532 1.00 87.06 174 GLU A CA 1
ATOM 1422 C C . GLU A 1 174 ? 19.869 5.442 -14.599 1.00 87.06 174 GLU A C 1
ATOM 1424 O O . GLU A 1 174 ? 20.376 5.135 -15.677 1.00 87.06 174 GLU A O 1
ATOM 1429 N N . GLY A 1 175 ? 20.540 5.358 -13.449 1.00 87.19 175 GLY A N 1
ATOM 1430 C CA . GLY A 1 175 ? 21.906 4.845 -13.353 1.00 87.19 175 GLY A CA 1
ATOM 1431 C C . GLY A 1 175 ? 22.042 3.336 -13.594 1.00 87.19 175 GLY A C 1
ATOM 1432 O O . GLY A 1 175 ? 23.165 2.843 -13.736 1.00 87.19 175 GLY A O 1
ATOM 1433 N N . ARG A 1 176 ? 20.943 2.568 -13.640 1.00 84.19 176 ARG A N 1
ATOM 1434 C CA . ARG A 1 176 ? 20.996 1.110 -13.835 1.00 84.19 176 ARG A CA 1
ATOM 1435 C C . ARG A 1 176 ? 21.196 0.752 -15.309 1.00 84.19 176 ARG A C 1
ATOM 1437 O O . ARG A 1 176 ? 20.561 1.306 -16.202 1.00 84.19 176 ARG A O 1
ATOM 1444 N N . LYS A 1 177 ? 22.035 -0.259 -15.572 1.00 84.62 177 LYS A N 1
ATOM 1445 C CA . LYS A 1 177 ? 22.369 -0.722 -16.938 1.00 84.62 177 LYS A CA 1
ATOM 1446 C C . LYS A 1 177 ? 21.150 -1.158 -17.757 1.00 84.62 177 LYS A C 1
ATOM 1448 O O . LYS A 1 177 ? 21.193 -1.140 -18.983 1.00 84.62 177 LYS A O 1
ATOM 1453 N N . ASP A 1 178 ? 20.087 -1.591 -17.094 1.00 79.25 178 ASP A N 1
ATOM 1454 C CA . ASP A 1 178 ? 18.881 -2.141 -17.698 1.00 79.25 178 ASP A CA 1
ATOM 1455 C C . ASP A 1 178 ? 17.676 -1.185 -17.662 1.00 79.25 178 ASP A C 1
ATOM 1457 O O . ASP A 1 178 ? 16.576 -1.565 -18.081 1.00 79.25 178 ASP A O 1
ATOM 1461 N N . TYR A 1 179 ? 17.889 0.069 -17.243 1.00 81.75 179 TYR A N 1
ATOM 1462 C CA . TYR A 1 179 ? 16.850 1.091 -17.129 1.00 81.75 179 TYR A CA 1
ATOM 1463 C C . TYR A 1 179 ? 16.035 1.269 -18.413 1.00 81.75 179 TYR A C 1
ATOM 1465 O O . TYR A 1 179 ? 14.810 1.296 -18.360 1.00 81.75 179 TYR A O 1
ATOM 1473 N N . GLU A 1 180 ? 16.668 1.318 -19.587 1.00 82.62 180 GLU A N 1
ATOM 1474 C CA . GLU A 1 180 ? 15.940 1.501 -20.852 1.00 82.62 180 GLU A CA 1
ATOM 1475 C C . GLU A 1 180 ? 14.980 0.339 -21.154 1.00 82.62 180 GLU A C 1
ATOM 1477 O O . GLU A 1 180 ? 13.870 0.540 -21.661 1.00 82.62 180 GLU A O 1
ATOM 1482 N N . LYS A 1 181 ? 15.360 -0.891 -20.786 1.00 79.38 181 LYS A N 1
ATOM 1483 C CA . LYS A 1 181 ? 14.492 -2.065 -20.931 1.00 79.38 181 LYS A CA 1
ATOM 1484 C C . LYS A 1 181 ? 13.346 -2.024 -19.921 1.00 79.38 181 LYS A C 1
ATOM 1486 O O . LYS A 1 181 ? 12.200 -2.262 -20.308 1.00 79.38 181 LYS A O 1
ATOM 1491 N N . TYR A 1 182 ? 13.640 -1.663 -18.671 1.00 76.88 182 TYR A N 1
ATOM 1492 C CA . TYR A 1 182 ? 12.634 -1.435 -17.632 1.00 76.88 182 TYR A CA 1
ATOM 1493 C C . TYR A 1 182 ? 11.620 -0.362 -18.057 1.00 76.88 182 TYR A C 1
ATOM 1495 O O . TYR A 1 182 ? 10.424 -0.634 -18.136 1.00 76.88 182 TYR A O 1
ATOM 1503 N N . LYS A 1 183 ? 12.095 0.820 -18.456 1.00 78.38 183 LYS A N 1
ATOM 1504 C CA . LYS A 1 183 ? 11.302 1.963 -18.931 1.00 78.38 183 LYS A CA 1
ATOM 1505 C C . LYS A 1 183 ? 10.401 1.596 -20.104 1.00 78.38 183 LYS A C 1
ATOM 1507 O O . LYS A 1 183 ? 9.240 2.007 -20.147 1.00 78.38 183 LYS A O 1
ATOM 1512 N N . ARG A 1 184 ? 10.906 0.810 -21.061 1.00 79.19 184 ARG A N 1
ATOM 1513 C CA . ARG A 1 184 ? 10.105 0.303 -22.185 1.00 79.19 184 ARG A CA 1
ATOM 1514 C C . ARG A 1 184 ? 8.989 -0.627 -21.708 1.00 79.19 184 ARG A C 1
ATOM 1516 O O . ARG A 1 184 ? 7.858 -0.475 -22.169 1.00 79.19 184 ARG A O 1
ATOM 1523 N N . CYS A 1 185 ? 9.283 -1.551 -20.794 1.00 74.62 185 CYS A N 1
ATOM 1524 C CA . CYS A 1 185 ? 8.271 -2.450 -20.245 1.00 74.62 185 CYS A CA 1
ATOM 1525 C C . CYS A 1 185 ? 7.238 -1.713 -19.383 1.00 74.62 185 CYS A C 1
ATOM 1527 O O . CYS A 1 185 ? 6.049 -1.914 -19.599 1.00 74.62 185 CYS A O 1
ATOM 1529 N N . ALA A 1 186 ? 7.648 -0.785 -18.516 1.00 72.31 186 ALA A N 1
ATOM 1530 C CA . ALA A 1 186 ? 6.740 0.038 -17.712 1.00 72.31 186 ALA A CA 1
ATOM 1531 C C . ALA A 1 186 ? 5.798 0.895 -18.582 1.00 72.31 186 ALA A C 1
ATOM 1533 O O . ALA A 1 186 ? 4.598 0.988 -18.326 1.00 72.31 186 ALA A O 1
ATOM 1534 N N . LYS A 1 187 ? 6.303 1.478 -19.681 1.00 73.44 187 LYS A N 1
ATOM 1535 C CA . LYS A 1 187 ? 5.459 2.196 -20.656 1.00 73.44 187 LYS A CA 1
ATOM 1536 C C . LYS A 1 187 ? 4.430 1.285 -21.321 1.00 73.44 187 LYS A C 1
ATOM 1538 O O . LYS A 1 187 ? 3.277 1.688 -21.466 1.00 73.44 187 LYS A O 1
ATOM 1543 N N . LEU A 1 188 ? 4.833 0.078 -21.727 1.00 68.81 188 LEU A N 1
ATOM 1544 C CA . LEU A 1 188 ? 3.920 -0.912 -22.303 1.00 68.81 188 LEU A CA 1
ATOM 1545 C C . LEU A 1 188 ? 2.863 -1.343 -21.280 1.00 68.81 188 LEU A C 1
ATOM 1547 O O . LEU A 1 188 ? 1.690 -1.463 -21.632 1.00 68.81 188 LEU A O 1
ATOM 1551 N N . VAL A 1 189 ? 3.273 -1.505 -20.018 1.00 66.69 189 VAL A N 1
ATOM 1552 C CA . VAL A 1 189 ? 2.394 -1.869 -18.907 1.00 66.69 189 VAL A CA 1
ATOM 1553 C C . VAL A 1 189 ? 1.277 -0.838 -18.747 1.00 66.69 189 VAL A C 1
ATOM 1555 O O . VAL A 1 189 ? 0.087 -1.148 -18.838 1.00 66.69 189 VAL A O 1
ATOM 1558 N N . ASN A 1 190 ? 1.672 0.428 -18.647 1.00 65.56 190 ASN A N 1
ATOM 1559 C CA . ASN A 1 190 ? 0.752 1.555 -18.538 1.00 65.56 190 ASN A CA 1
ATOM 1560 C C . ASN A 1 190 ? -0.150 1.712 -19.772 1.00 65.56 190 ASN A C 1
ATOM 1562 O O . ASN A 1 190 ? -1.328 2.048 -19.640 1.00 65.56 190 ASN A O 1
ATOM 1566 N N . PHE A 1 191 ? 0.369 1.459 -20.978 1.00 67.19 191 PHE A N 1
ATOM 1567 C CA . PHE A 1 191 ? -0.421 1.507 -22.211 1.00 67.19 191 PHE A CA 1
ATOM 1568 C C . PHE A 1 191 ? -1.525 0.442 -22.227 1.00 67.19 191 PHE A C 1
ATOM 1570 O O . PHE A 1 191 ? -2.686 0.764 -22.478 1.00 67.19 191 PHE A O 1
ATOM 1577 N N . LEU A 1 192 ? -1.192 -0.810 -21.904 1.00 64.38 192 LEU A N 1
ATOM 1578 C CA . LEU A 1 192 ? -2.162 -1.908 -21.873 1.00 64.38 192 LEU A CA 1
ATOM 1579 C C . LEU A 1 192 ? -3.206 -1.720 -20.767 1.00 64.38 192 LEU A C 1
ATOM 1581 O O . LEU A 1 192 ? -4.381 -1.980 -21.006 1.00 64.38 192 LEU A O 1
ATOM 1585 N N . LYS A 1 193 ? -2.825 -1.207 -19.589 1.00 62.03 193 LYS A N 1
ATOM 1586 C CA . LYS A 1 193 ? -3.788 -0.869 -18.526 1.00 62.03 193 LYS A CA 1
ATOM 1587 C C . LYS A 1 193 ? -4.792 0.189 -18.956 1.00 62.03 193 LYS A C 1
ATOM 1589 O O . LYS A 1 193 ? -5.979 0.041 -18.671 1.00 62.03 193 LYS A O 1
ATOM 1594 N N . LYS A 1 194 ? -4.340 1.237 -19.651 1.00 63.78 194 LYS A N 1
ATOM 1595 C CA . LYS A 1 194 ? -5.241 2.246 -20.230 1.00 63.78 194 LYS A CA 1
ATOM 1596 C C . LYS A 1 194 ? -6.173 1.619 -21.259 1.00 63.78 194 LYS A C 1
ATOM 1598 O O . LYS A 1 194 ? -7.359 1.920 -21.247 1.00 63.78 194 LYS A O 1
ATOM 1603 N N . LEU A 1 195 ? -5.657 0.720 -22.096 1.00 61.44 195 LEU A N 1
ATOM 1604 C CA . LEU A 1 195 ? -6.458 0.011 -23.088 1.00 61.44 195 LEU A CA 1
ATOM 1605 C C . LEU A 1 195 ? -7.529 -0.871 -22.424 1.00 61.44 195 LEU A C 1
ATOM 1607 O O . LEU A 1 195 ? -8.691 -0.797 -22.802 1.00 61.44 195 LEU A O 1
ATOM 1611 N N . ILE A 1 196 ? -7.177 -1.639 -21.388 1.00 60.00 196 ILE A N 1
ATOM 1612 C CA . ILE A 1 196 ? -8.124 -2.451 -20.606 1.00 60.00 196 ILE A CA 1
ATOM 1613 C C . ILE A 1 196 ? -9.187 -1.555 -19.953 1.00 60.00 196 ILE A C 1
ATOM 1615 O O . ILE A 1 196 ? -10.378 -1.801 -20.130 1.00 60.00 196 ILE A O 1
ATOM 1619 N N . HIS A 1 197 ? -8.784 -0.470 -19.283 1.00 54.44 197 HIS A N 1
ATOM 1620 C CA . HIS A 1 197 ? -9.716 0.497 -18.691 1.00 54.44 197 HIS A CA 1
ATOM 1621 C C . HIS A 1 197 ? -10.592 1.228 -19.715 1.00 54.44 197 HIS A C 1
ATOM 1623 O O . HIS A 1 197 ? -11.653 1.704 -19.340 1.00 54.44 197 HIS A O 1
ATOM 1629 N N . GLN A 1 198 ? -10.185 1.342 -20.982 1.00 58.38 198 GLN A N 1
ATOM 1630 C CA . GLN A 1 198 ? -11.006 1.915 -22.059 1.00 58.38 198 GLN A CA 1
ATOM 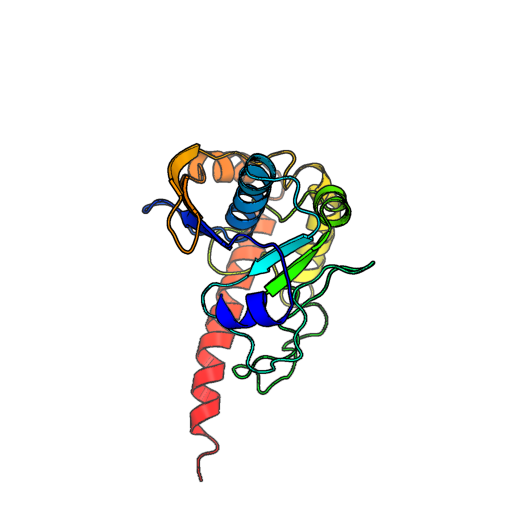1631 C C . GLN A 1 198 ? -11.951 0.877 -22.680 1.00 58.38 198 GLN A C 1
ATOM 1633 O O . GLN A 1 198 ? -13.097 1.181 -23.010 1.00 58.38 198 GLN A O 1
ATOM 1638 N N . ILE A 1 199 ? -11.503 -0.372 -22.800 1.00 53.19 199 ILE A N 1
ATOM 1639 C CA . ILE A 1 199 ? -12.279 -1.470 -23.382 1.00 53.19 199 ILE A CA 1
ATOM 1640 C C . ILE A 1 199 ? -13.360 -1.973 -22.414 1.00 53.19 199 ILE A C 1
ATOM 1642 O O . ILE A 1 199 ? -14.475 -2.244 -22.858 1.00 53.19 199 ILE A O 1
ATOM 1646 N N . ILE A 1 200 ? -13.091 -2.049 -21.106 1.00 52.66 200 ILE A N 1
ATOM 1647 C CA . ILE A 1 200 ? -14.072 -2.498 -20.097 1.00 52.66 200 ILE A CA 1
ATOM 1648 C C . ILE A 1 200 ? -15.364 -1.643 -20.109 1.00 52.66 200 ILE A C 1
ATOM 1650 O O . ILE A 1 200 ? -16.449 -2.228 -20.155 1.00 52.66 200 ILE A O 1
ATOM 1654 N N . PRO A 1 201 ? -15.317 -0.295 -20.167 1.00 50.34 201 PRO A N 1
ATOM 1655 C CA . PRO A 1 201 ? -16.504 0.528 -20.393 1.00 50.34 201 PRO A CA 1
ATOM 1656 C C . PRO A 1 201 ? -17.185 0.256 -21.738 1.00 50.34 201 PRO A C 1
ATOM 1658 O O . PRO A 1 201 ? -18.407 0.327 -21.824 1.00 50.34 201 PRO A O 1
ATOM 1661 N N . THR A 1 202 ? -16.428 -0.077 -22.787 1.00 41.25 202 THR A N 1
ATOM 1662 C CA . THR A 1 202 ? -16.983 -0.284 -24.136 1.00 41.25 202 THR A CA 1
ATOM 1663 C C . THR A 1 202 ? -17.764 -1.603 -24.227 1.00 41.25 202 THR A C 1
ATOM 1665 O O . THR A 1 202 ? -18.799 -1.667 -24.890 1.00 41.25 202 THR A O 1
ATOM 1668 N N . PHE A 1 203 ? -17.372 -2.637 -23.471 1.00 35.53 203 PHE A N 1
ATOM 1669 C CA . PHE A 1 203 ? -18.156 -3.875 -23.350 1.00 35.53 203 PHE A CA 1
ATOM 1670 C C . PHE A 1 203 ? -19.492 -3.693 -22.607 1.00 35.53 203 PHE A C 1
ATOM 1672 O O . PHE A 1 203 ? -20.407 -4.487 -22.832 1.00 35.53 203 PHE A O 1
ATOM 1679 N N . ARG A 1 204 ? -19.674 -2.627 -21.805 1.00 38.19 204 ARG A N 1
ATOM 1680 C CA . ARG A 1 204 ? -20.986 -2.303 -21.207 1.00 38.19 204 ARG A CA 1
ATOM 1681 C C . ARG A 1 204 ? -22.041 -1.886 -22.240 1.00 38.19 204 ARG A C 1
ATOM 1683 O O . ARG A 1 204 ? -23.222 -1.975 -21.926 1.00 38.19 204 ARG A O 1
ATOM 1690 N N . GLN A 1 205 ? -21.668 -1.470 -23.456 1.00 33.91 205 GLN A N 1
ATOM 1691 C CA . GLN A 1 205 ? -22.652 -1.032 -24.459 1.00 33.91 205 GLN A CA 1
ATOM 1692 C C . GLN A 1 205 ? -23.193 -2.135 -25.380 1.00 33.91 205 GLN A C 1
ATOM 1694 O O . GLN A 1 205 ? -24.200 -1.898 -26.041 1.00 33.91 205 GLN A O 1
ATOM 1699 N N . ILE A 1 206 ? -22.607 -3.338 -25.420 1.00 35.84 206 ILE A N 1
ATOM 1700 C CA . ILE A 1 206 ? -23.047 -4.373 -26.381 1.00 35.84 206 ILE A CA 1
ATOM 1701 C C . ILE A 1 206 ? -24.096 -5.350 -25.804 1.00 35.84 206 ILE A C 1
ATOM 1703 O O . ILE A 1 206 ? -24.768 -6.023 -26.576 1.00 35.84 206 ILE A O 1
ATOM 1707 N N . PHE A 1 207 ? -24.361 -5.365 -24.491 1.00 30.48 207 PHE A N 1
ATOM 1708 C CA . PHE A 1 207 ? -25.350 -6.282 -23.881 1.00 30.48 207 PHE A CA 1
ATOM 1709 C C . PHE A 1 207 ? -26.514 -5.598 -23.137 1.00 30.48 207 PHE A C 1
ATOM 1711 O O . PHE A 1 207 ? -26.981 -6.094 -22.118 1.00 30.48 207 PHE A O 1
ATOM 1718 N N . LEU A 1 208 ? -27.026 -4.478 -23.659 1.00 30.19 208 LEU A N 1
ATOM 1719 C CA . LEU A 1 208 ? -28.318 -3.911 -23.225 1.00 30.19 208 LEU A CA 1
ATOM 1720 C C . LEU A 1 208 ? -29.408 -4.004 -24.311 1.00 30.19 208 LEU A C 1
ATOM 1722 O O . LEU A 1 208 ? -30.153 -3.049 -24.534 1.00 30.19 208 LEU A O 1
ATOM 1726 N N . LYS A 1 209 ? -29.519 -5.156 -24.980 1.00 36.03 209 LYS A N 1
ATOM 1727 C CA . LYS A 1 209 ? -30.723 -5.545 -25.728 1.00 36.03 209 LYS A CA 1
ATOM 1728 C C . LYS A 1 209 ? -31.106 -6.979 -25.413 1.00 36.03 209 LYS A C 1
ATOM 1730 O O . LYS A 1 209 ? -30.189 -7.827 -25.438 1.00 36.03 209 LYS A O 1
#

Sequence (209 aa):
MHSFLKRQNLEYAIIVVNQTKGEIFNRGKLSNIGYVEGVKLYDWDCFVFHDVDLLPENSRNIYTCSDNPIHLTAAIDLSNYKLPYYTIMGGAVVFTKAQFLKINGYSNNYWSYGGEDDDLTGSCRFYILQKTFEMWHEDGLSNLDYEVVHNEKLQLYVNLVVRLKEKESIAILEGRKDYEKYKRCAKLVNFLKKLIHQIIPTFRQIFLK

Secondary structure (DSSP, 8-state):
-HHHHHHTT-----EEEEEPTTS---HHHHHHHHHHHHTTT---SEEEEE-TT---SSTT------SS-EETTSS-GGGTT--SSTT---SEEEEEHHHHHHTTSS-S---SSSSSS---THHHHHHHHHHHHHHTTTSSGGG---EEEEEEE-SS-EEEEEE--HHHHHHHHHTSTTHHHHHHHHHHHHHHHHHHHHHHHHHTTTS--

Radius of gyration: 17.97 Å; chains: 1; bounding box: 53×36×44 Å